Protein AF-A0A9D0ZS18-F1 (afdb_monomer_lite)

Foldseek 3Di:
DVVVVLVVVQVVCCVPPHDQWDCAQNDTAGADLFAFEWHDDDVQKIATAHAAYLAWEQALNAIWGFGMQDNQRKTKIWGLAFPAQAFQAQVLFLQNVPGPLVCCVFVPVLVPRPPVSNVQFDKDKWQQAAAELPQPPDFALVSRVVRSNVDIDIGRKFFAAPSSLLSNYRCCVQRGGNNSCLVPVVPGHYHVQVSCVVRVAQWAFGSHHHPVDRRKGAIHYNDSDRIDGSSDRRHTYIIMTIGDRQWHWDFRSHPVTRIYTDGDD

Organism: NCBI:txid2840752

InterPro domains:
  IPR046240 Domain of unknown function DUF6273 [PF19789] (87-220)

Radius of gyration: 18.01 Å; chains: 1; bounding box: 48×44×55 Å

Structure (mmCIF, N/CA/C/O backbone):
data_AF-A0A9D0ZS18-F1
#
_entry.id   AF-A0A9D0ZS18-F1
#
loop_
_atom_site.group_PDB
_atom_site.id
_atom_site.type_symbol
_atom_site.label_atom_id
_atom_site.label_alt_id
_atom_site.label_comp_id
_atom_site.label_asym_id
_atom_site.label_entity_id
_atom_site.label_seq_id
_atom_site.pdbx_PDB_ins_code
_atom_site.Cartn_x
_atom_site.Cartn_y
_atom_site.Cartn_z
_atom_site.occupancy
_atom_site.B_iso_or_equiv
_atom_site.auth_seq_id
_atom_site.auth_comp_id
_atom_site.auth_asym_id
_atom_site.auth_atom_i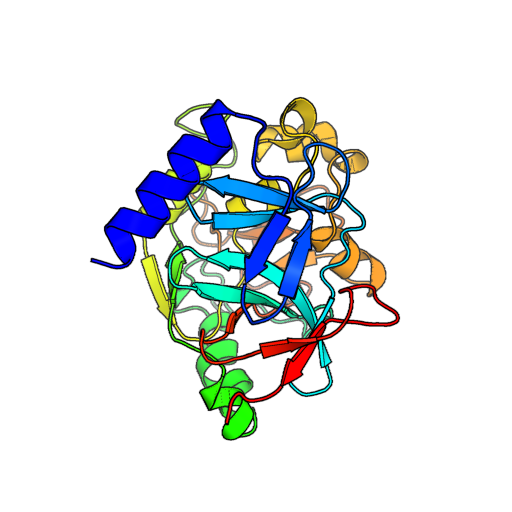d
_atom_site.pdbx_PDB_model_num
ATOM 1 N N . MET A 1 1 ? -3.819 26.282 19.438 1.00 46.94 1 MET A N 1
ATOM 2 C CA . MET A 1 1 ? -4.125 25.800 20.806 1.00 46.94 1 MET A CA 1
ATOM 3 C C . MET A 1 1 ? -4.430 24.298 20.821 1.00 46.94 1 MET A C 1
ATOM 5 O O . MET A 1 1 ? -3.840 23.610 21.633 1.00 46.94 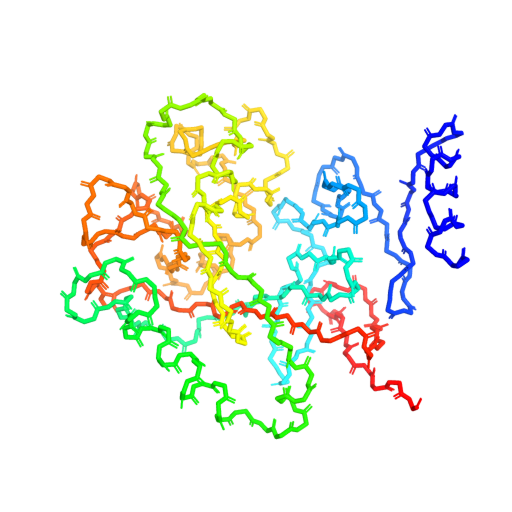1 MET A O 1
ATOM 9 N N . TYR A 1 2 ? -5.217 23.775 19.868 1.00 44.75 2 TYR A N 1
ATOM 10 C CA . TYR A 1 2 ? -5.577 22.345 19.745 1.00 44.75 2 TYR A CA 1
ATOM 11 C C . TYR A 1 2 ? -4.385 21.374 19.581 1.00 44.75 2 TYR A C 1
ATOM 13 O O . TYR A 1 2 ? -4.339 20.314 20.199 1.00 44.75 2 TYR A O 1
ATOM 21 N N . THR A 1 3 ? -3.378 21.757 18.789 1.00 43.34 3 THR A N 1
ATOM 22 C CA . THR A 1 3 ? -2.207 20.914 18.495 1.00 43.34 3 THR A CA 1
ATOM 23 C C . THR A 1 3 ? -1.353 20.653 19.738 1.00 43.34 3 THR A C 1
ATOM 25 O O . THR A 1 3 ? -0.940 19.525 19.978 1.00 43.34 3 THR A O 1
ATOM 28 N N . ILE A 1 4 ? -1.150 21.677 20.575 1.00 43.91 4 ILE A N 1
ATOM 29 C CA . ILE A 1 4 ? -0.352 21.584 21.809 1.00 43.91 4 ILE A CA 1
ATOM 30 C C . ILE A 1 4 ? -1.047 20.675 22.830 1.00 43.91 4 ILE A C 1
ATOM 32 O O . ILE A 1 4 ? -0.385 19.872 23.483 1.00 43.91 4 ILE A O 1
ATOM 36 N N . THR A 1 5 ? -2.379 20.733 22.917 1.00 49.09 5 THR A N 1
ATOM 37 C CA . THR A 1 5 ? -3.163 19.864 23.802 1.00 49.09 5 THR A CA 1
ATOM 38 C C . THR A 1 5 ? -3.051 18.392 23.387 1.00 49.09 5 THR A C 1
ATOM 40 O O . THR A 1 5 ? -2.795 17.558 24.247 1.00 49.09 5 THR A O 1
ATOM 43 N N . LYS A 1 6 ? -3.118 18.068 22.081 1.00 51.91 6 LYS A N 1
ATOM 44 C CA . LYS A 1 6 ? -2.970 16.686 21.562 1.00 51.91 6 LYS A CA 1
ATOM 45 C C . LYS A 1 6 ? -1.596 16.087 21.914 1.00 51.91 6 LYS A C 1
ATOM 47 O O . LYS A 1 6 ? -1.530 14.955 22.389 1.00 51.91 6 LYS A O 1
ATOM 52 N N . TYR A 1 7 ? -0.514 16.860 21.762 1.00 56.78 7 TYR A N 1
ATOM 53 C CA . TYR A 1 7 ? 0.842 16.428 22.141 1.00 56.78 7 TYR A CA 1
ATOM 54 C C . TYR A 1 7 ? 1.006 16.233 23.652 1.00 56.78 7 TYR A C 1
ATOM 56 O O . TYR A 1 7 ? 1.604 15.247 24.080 1.00 56.78 7 TYR A O 1
ATOM 64 N N . LEU A 1 8 ? 0.463 17.142 24.466 1.00 49.84 8 LEU A N 1
ATOM 65 C CA . LEU A 1 8 ? 0.584 17.066 25.921 1.00 49.84 8 LEU A CA 1
ATOM 66 C C . LEU A 1 8 ? -0.192 15.868 26.492 1.00 49.84 8 LEU A C 1
ATOM 68 O O . LEU A 1 8 ? 0.328 15.155 27.348 1.00 49.84 8 LEU A O 1
ATOM 72 N N . THR A 1 9 ? -1.393 15.592 25.973 1.00 54.25 9 THR A N 1
ATOM 73 C CA . THR A 1 9 ? -2.179 14.410 26.355 1.00 54.25 9 THR A CA 1
ATOM 74 C C . THR A 1 9 ? -1.456 13.118 25.971 1.00 54.25 9 THR A C 1
ATOM 76 O O . THR A 1 9 ? -1.334 12.238 26.816 1.00 54.25 9 THR A O 1
ATOM 79 N N . LEU A 1 10 ? -0.886 13.031 24.760 1.00 52.97 10 LEU A N 1
ATOM 80 C CA . LEU A 1 10 ? -0.137 11.854 24.296 1.00 52.97 10 LEU A CA 1
ATOM 81 C C . LEU A 1 10 ? 1.061 11.526 25.206 1.00 52.97 10 LEU A C 1
ATOM 83 O O . LEU A 1 10 ? 1.279 10.366 25.552 1.00 52.97 10 LEU A O 1
ATOM 87 N N . ILE A 1 11 ? 1.815 12.546 25.629 1.00 57.09 11 ILE A N 1
ATOM 88 C CA . ILE A 1 11 ? 2.981 12.385 26.513 1.00 57.09 11 ILE A CA 1
ATOM 89 C C . ILE A 1 11 ? 2.550 11.894 27.903 1.00 57.09 11 ILE A C 1
ATOM 91 O O . ILE A 1 11 ? 3.177 10.991 28.453 1.00 57.09 11 ILE A O 1
ATOM 95 N N . ILE A 1 12 ? 1.451 12.423 28.450 1.00 50.44 12 ILE A N 1
ATOM 96 C CA . ILE A 1 12 ? 0.926 12.015 29.762 1.00 50.44 12 ILE A CA 1
ATOM 97 C C . ILE A 1 12 ? 0.398 10.571 29.727 1.00 50.44 12 ILE A C 1
ATOM 99 O O . ILE A 1 12 ? 0.676 9.807 30.648 1.00 50.44 12 ILE A O 1
ATOM 103 N N . THR A 1 13 ? -0.287 10.145 28.659 1.00 52.03 13 THR A N 1
ATOM 104 C CA . THR A 1 13 ? -0.773 8.756 28.516 1.00 52.03 13 THR A CA 1
ATOM 105 C C . THR A 1 13 ? 0.372 7.747 28.359 1.00 52.03 13 THR A C 1
ATOM 107 O O . THR A 1 13 ? 0.279 6.612 28.833 1.00 52.03 13 THR A O 1
ATOM 110 N N . MET A 1 14 ? 1.491 8.147 27.743 1.00 52.75 14 MET A N 1
ATOM 111 C CA . MET A 1 14 ? 2.697 7.309 27.689 1.00 52.75 14 MET A CA 1
ATOM 112 C C . MET A 1 14 ? 3.379 7.149 29.056 1.00 52.75 14 MET A C 1
ATOM 114 O O . MET A 1 14 ? 4.018 6.124 29.285 1.00 52.75 14 MET A O 1
ATOM 118 N N . LEU A 1 15 ? 3.212 8.108 29.971 1.00 50.09 15 LEU A N 1
ATOM 119 C CA . LEU A 1 15 ? 3.811 8.086 31.311 1.00 50.09 15 LEU A CA 1
ATOM 120 C C . LEU A 1 15 ? 2.996 7.282 32.344 1.00 50.09 15 LEU A C 1
ATOM 122 O O . LEU A 1 15 ? 3.549 6.918 33.378 1.00 50.09 15 LEU A O 1
ATOM 126 N N . THR A 1 16 ? 1.715 6.981 32.086 1.00 47.69 16 THR A N 1
ATOM 127 C CA . THR A 1 16 ? 0.804 6.394 33.096 1.00 47.69 16 THR A CA 1
ATOM 128 C C . THR A 1 16 ? 0.237 5.008 32.770 1.00 47.69 16 THR A C 1
ATOM 130 O O . THR A 1 16 ? -0.392 4.405 33.636 1.00 47.69 16 THR A O 1
ATOM 133 N N . GLY A 1 17 ? 0.462 4.453 31.573 1.00 53.91 17 GLY A N 1
ATOM 134 C CA . GLY A 1 17 ? -0.089 3.131 31.220 1.00 53.91 17 GLY A CA 1
ATOM 135 C C . GLY A 1 17 ? -0.034 2.728 29.744 1.00 53.91 17 GLY A C 1
ATOM 136 O O . GLY A 1 17 ? -0.334 1.581 29.416 1.00 53.91 17 GLY A O 1
ATOM 137 N N . GLY A 1 18 ? 0.412 3.618 28.852 1.00 63.88 18 GLY A N 1
ATOM 138 C CA . GLY A 1 18 ? 0.471 3.380 27.409 1.00 63.88 18 GLY A CA 1
ATOM 139 C C . GLY A 1 18 ? -0.900 3.523 26.741 1.00 63.88 18 GLY A C 1
ATOM 140 O O . GLY A 1 18 ? -1.920 3.151 27.310 1.00 63.88 18 GLY A O 1
ATOM 141 N N . LEU A 1 19 ? -0.934 4.065 25.519 1.00 71.81 19 LEU A N 1
ATOM 142 C CA . LEU A 1 19 ? -2.177 4.132 24.747 1.00 71.81 19 LEU A CA 1
ATOM 143 C C . LEU A 1 19 ? -2.684 2.718 24.436 1.00 71.81 19 LEU A C 1
ATOM 145 O O . LEU A 1 19 ? -1.954 1.906 23.867 1.00 71.81 19 LEU A O 1
ATOM 149 N N . THR A 1 20 ? -3.935 2.447 24.799 1.00 86.50 20 THR A N 1
ATOM 150 C CA . THR A 1 20 ? -4.632 1.177 24.539 1.00 86.50 20 THR A CA 1
ATOM 151 C C . THR A 1 20 ? -5.520 1.237 23.300 1.00 86.50 20 THR A C 1
ATOM 153 O O . THR A 1 20 ? -5.861 0.197 22.746 1.00 86.50 20 THR A O 1
ATOM 156 N N . SER A 1 21 ? -5.885 2.437 22.853 1.00 92.38 21 SER A N 1
ATOM 157 C CA . SER A 1 21 ? -6.724 2.689 21.684 1.00 92.38 21 SER A CA 1
ATOM 158 C C . SER A 1 21 ? -6.438 4.074 21.094 1.00 92.38 21 SER A C 1
ATOM 160 O O . SER A 1 21 ? -5.788 4.917 21.724 1.00 92.38 21 SER A O 1
ATOM 162 N N . ILE A 1 22 ? -6.911 4.303 19.870 1.00 94.06 22 ILE A N 1
ATOM 163 C CA . ILE A 1 22 ? -7.032 5.631 19.260 1.00 94.06 22 ILE A CA 1
ATOM 164 C C . ILE A 1 22 ? -8.493 5.969 19.021 1.00 94.06 22 ILE A C 1
ATOM 166 O O . ILE A 1 22 ? -9.274 5.084 18.695 1.00 94.06 22 ILE A O 1
ATOM 170 N N . ASN A 1 23 ? -8.825 7.257 19.094 1.00 92.75 23 ASN A N 1
ATOM 171 C CA . ASN A 1 23 ? -10.081 7.786 18.577 1.00 92.75 23 ASN A CA 1
ATOM 172 C C . ASN A 1 23 ? -9.798 8.491 17.249 1.00 92.75 23 ASN A C 1
ATOM 174 O O . ASN A 1 23 ? -9.084 9.494 17.225 1.00 92.75 23 ASN A O 1
ATOM 178 N N . THR A 1 24 ? -10.310 7.952 16.148 1.00 92.69 24 THR A N 1
ATOM 179 C CA . THR A 1 24 ? -10.080 8.478 14.798 1.00 92.69 24 THR A CA 1
ATOM 180 C C . THR A 1 24 ? -11.308 8.245 13.929 1.00 92.69 24 THR A C 1
ATOM 182 O O . THR A 1 24 ? -11.908 7.177 13.990 1.00 92.69 24 THR A O 1
ATOM 185 N N . HIS A 1 25 ? -11.713 9.247 13.143 1.00 94.19 25 HIS A N 1
ATOM 186 C CA . HIS A 1 25 ? -12.841 9.140 12.204 1.00 94.19 25 HIS A CA 1
ATOM 187 C C . HIS A 1 25 ? -14.130 8.567 12.831 1.00 94.19 25 HIS A C 1
ATOM 189 O O . HIS A 1 25 ? -14.832 7.772 12.213 1.00 94.19 25 HIS A O 1
ATOM 195 N N . GLY A 1 26 ? -14.426 8.936 14.083 1.00 91.69 26 GLY A N 1
ATOM 196 C CA . GLY A 1 26 ? -15.606 8.459 14.814 1.00 91.69 26 GLY A CA 1
ATOM 197 C C . GLY A 1 26 ? -15.510 7.036 15.381 1.00 91.69 26 GLY A C 1
ATOM 198 O O . GLY A 1 26 ? -16.495 6.555 15.934 1.00 91.69 26 GLY A O 1
ATOM 199 N N . LEU A 1 27 ? -14.348 6.380 15.291 1.00 92.38 27 LEU A N 1
ATOM 200 C CA . LEU A 1 27 ? -14.101 5.052 15.855 1.00 92.38 27 LEU A CA 1
ATOM 201 C C . LEU A 1 27 ? -13.064 5.072 16.968 1.00 92.38 27 LEU A C 1
ATOM 203 O O . LEU A 1 27 ? -12.033 5.738 16.862 1.00 92.38 27 LEU A O 1
ATOM 207 N N . GLU A 1 28 ? -13.304 4.237 17.977 1.00 95.12 28 GLU A N 1
ATOM 208 C CA . GLU A 1 28 ? -12.276 3.794 18.908 1.00 95.12 28 GLU A CA 1
ATOM 209 C C . GLU A 1 28 ? -11.652 2.486 18.395 1.00 95.12 28 GLU A C 1
ATOM 211 O O . GLU A 1 28 ? -12.337 1.470 18.264 1.00 95.12 28 GLU A O 1
ATOM 216 N N . ILE A 1 29 ? -10.353 2.499 18.088 1.00 95.75 29 ILE A N 1
ATOM 217 C CA . ILE A 1 29 ? -9.630 1.338 17.547 1.00 95.75 29 ILE A CA 1
ATOM 218 C C . ILE A 1 29 ? -8.532 0.915 18.531 1.00 95.75 29 ILE A C 1
ATOM 220 O O . ILE A 1 29 ? -7.663 1.736 18.839 1.00 95.75 29 ILE A O 1
ATOM 224 N N . PRO A 1 30 ? -8.516 -0.344 19.012 1.00 95.50 30 PRO A N 1
ATOM 225 C CA . PRO A 1 30 ? -7.478 -0.832 19.915 1.00 95.50 30 PRO A CA 1
ATOM 226 C C . PRO A 1 30 ? -6.080 -0.806 19.289 1.00 95.50 30 PRO A C 1
ATOM 228 O O . PRO A 1 30 ? -5.889 -1.209 18.141 1.00 95.50 30 PRO A O 1
ATOM 231 N N . ILE A 1 31 ? -5.089 -0.405 20.083 1.00 95.19 31 ILE A N 1
ATOM 232 C CA . ILE A 1 31 ? -3.667 -0.524 19.756 1.00 95.19 31 ILE A CA 1
ATOM 233 C C . ILE A 1 31 ? -3.136 -1.796 20.410 1.00 95.19 31 ILE A C 1
ATOM 235 O O . ILE A 1 31 ? -3.320 -2.024 21.607 1.00 95.19 31 ILE A O 1
ATOM 239 N N . VAL A 1 32 ? -2.425 -2.611 19.639 1.00 93.62 32 VAL A N 1
ATOM 240 C CA . VAL A 1 32 ? -1.780 -3.832 20.128 1.00 93.62 32 VAL A CA 1
ATOM 241 C C . VAL A 1 32 ? -0.264 -3.649 20.230 1.00 93.62 32 VAL A C 1
ATOM 243 O O . VAL A 1 32 ? 0.325 -2.755 19.625 1.00 93.62 32 VAL A O 1
ATOM 246 N N . LYS A 1 33 ? 0.382 -4.509 21.024 1.00 90.50 33 LYS A N 1
ATOM 247 C CA . LYS A 1 33 ? 1.852 -4.565 21.173 1.00 90.50 33 LYS A CA 1
ATOM 248 C C . LYS A 1 33 ? 2.459 -5.871 20.648 1.00 90.50 33 LYS A C 1
ATOM 250 O O . LYS A 1 33 ? 3.678 -6.001 20.605 1.00 90.50 33 LYS A O 1
ATOM 255 N N . GLN A 1 34 ? 1.611 -6.831 20.288 1.00 89.56 34 GLN A N 1
ATOM 256 C CA . GLN A 1 34 ? 1.975 -8.149 19.776 1.00 89.56 34 GLN A CA 1
ATOM 257 C C . GLN A 1 34 ? 0.850 -8.689 18.884 1.00 89.56 34 GLN A C 1
ATOM 259 O O . GLN A 1 34 ? -0.309 -8.308 19.065 1.00 89.56 34 GLN A O 1
ATOM 264 N N . ASN A 1 35 ? 1.187 -9.613 17.981 1.00 91.88 35 ASN A N 1
ATOM 265 C CA . ASN A 1 35 ? 0.285 -10.219 16.992 1.00 91.88 35 ASN A CA 1
ATOM 266 C C . ASN A 1 35 ? -0.262 -9.218 15.956 1.00 91.88 35 ASN A C 1
ATOM 268 O O . ASN A 1 35 ? 0.200 -8.086 15.833 1.00 91.88 35 ASN A O 1
ATOM 272 N N . SER A 1 36 ? -1.254 -9.647 15.177 1.00 96.25 36 SER A N 1
ATOM 273 C CA . SER A 1 36 ? -1.876 -8.801 14.162 1.00 96.25 36 SER A CA 1
ATOM 274 C C . SER A 1 36 ? -2.772 -7.723 14.776 1.00 96.25 36 SER A C 1
ATOM 276 O O . SER A 1 36 ? -3.553 -8.008 15.681 1.00 96.25 36 SER A O 1
ATOM 278 N N . GLY A 1 37 ? -2.701 -6.499 14.258 1.00 97.56 37 GLY A N 1
ATOM 279 C CA . GLY A 1 37 ? -3.528 -5.384 14.725 1.00 97.56 37 GLY A CA 1
ATOM 280 C C . GLY A 1 37 ? -2.934 -4.022 14.383 1.00 97.56 37 GLY A C 1
ATOM 281 O O . GLY A 1 37 ? -2.046 -3.927 13.537 1.00 97.56 37 GLY A O 1
ATOM 282 N N . LEU A 1 38 ? -3.448 -2.971 15.020 1.00 97.94 38 LEU A N 1
ATOM 283 C CA . LEU A 1 38 ? -2.984 -1.599 14.833 1.00 97.94 38 LEU A CA 1
ATOM 284 C C . LEU A 1 38 ? -1.860 -1.265 15.823 1.00 97.94 38 LEU A C 1
ATOM 286 O O . LEU A 1 38 ? -1.985 -1.530 17.016 1.00 97.94 38 LEU A O 1
ATOM 290 N N . TYR A 1 39 ? -0.783 -0.653 15.338 1.00 96.19 39 TYR A N 1
ATOM 291 C CA . TYR A 1 39 ? 0.380 -0.265 16.137 1.00 96.19 39 TYR A CA 1
ATOM 292 C C . TYR A 1 39 ? 0.642 1.232 16.026 1.00 96.19 39 TYR A C 1
ATOM 294 O O . TYR A 1 39 ? 0.512 1.803 14.946 1.00 96.19 39 TYR A O 1
ATOM 302 N N . LEU A 1 40 ? 1.104 1.851 17.114 1.00 95.12 40 LEU A N 1
ATOM 303 C CA . LEU A 1 40 ? 1.774 3.150 17.039 1.00 95.12 40 LEU A CA 1
ATOM 304 C C . LEU A 1 40 ? 3.137 2.961 16.348 1.00 95.12 40 LEU A C 1
ATOM 306 O O . LEU A 1 40 ? 3.959 2.175 16.819 1.00 95.12 40 LEU A O 1
ATOM 310 N N . SER A 1 41 ? 3.356 3.654 15.231 1.00 92.31 41 SER A N 1
ATOM 311 C CA . SER A 1 41 ? 4.574 3.564 14.411 1.00 92.31 41 SER A CA 1
ATOM 312 C C . SER A 1 41 ? 5.543 4.708 14.729 1.00 92.31 41 SER A C 1
ATOM 314 O O . SER A 1 41 ? 6.650 4.488 15.219 1.00 92.31 41 SER A O 1
ATOM 316 N N . THR A 1 42 ? 5.093 5.940 14.513 1.00 88.94 42 THR A N 1
ATOM 317 C CA . THR A 1 42 ? 5.788 7.185 14.856 1.00 88.94 42 THR A CA 1
ATOM 318 C C . THR A 1 42 ? 4.798 8.101 15.580 1.00 88.94 42 THR A C 1
ATOM 320 O O . THR A 1 42 ? 3.611 7.766 15.659 1.00 88.94 42 THR A O 1
ATOM 323 N N . PRO A 1 43 ? 5.227 9.234 16.169 1.00 91.06 43 PRO A N 1
ATOM 324 C CA . PRO A 1 43 ? 4.298 10.130 16.850 1.00 91.06 43 PRO A CA 1
ATOM 325 C C . PRO A 1 43 ? 3.102 10.491 15.958 1.00 91.06 43 PRO A C 1
ATOM 327 O O . PRO A 1 43 ? 3.271 11.076 14.893 1.00 91.06 43 PRO A O 1
ATOM 330 N N . ASN A 1 44 ? 1.898 10.142 16.421 1.00 89.50 44 ASN A N 1
ATOM 331 C CA . ASN A 1 44 ? 0.619 10.343 15.728 1.00 89.50 44 ASN A CA 1
ATOM 332 C C . ASN A 1 44 ? 0.429 9.575 14.405 1.00 89.50 44 ASN A C 1
ATOM 334 O O . ASN A 1 44 ? -0.511 9.888 13.680 1.00 89.50 44 ASN A O 1
ATOM 338 N N . ARG A 1 45 ? 1.255 8.568 14.096 1.00 96.12 45 ARG A N 1
ATOM 339 C CA . ARG A 1 45 ? 1.052 7.672 12.948 1.00 96.12 45 ARG A CA 1
ATOM 340 C C . ARG A 1 45 ? 0.811 6.246 13.414 1.00 96.12 45 ARG A C 1
ATOM 342 O O . ARG A 1 45 ? 1.606 5.693 14.180 1.00 96.12 45 ARG A O 1
ATOM 349 N N . TYR A 1 46 ? -0.248 5.631 12.906 1.00 97.81 46 TYR A N 1
ATOM 350 C CA . TYR A 1 46 ? -0.650 4.279 13.282 1.00 97.81 46 TYR A CA 1
ATOM 351 C C . TYR A 1 46 ? -0.696 3.382 12.054 1.00 97.81 46 TYR A C 1
ATOM 353 O O . TYR A 1 46 ? -1.247 3.779 11.035 1.00 97.81 46 TYR A O 1
ATOM 361 N N . VAL A 1 47 ? -0.123 2.184 12.144 1.00 98.25 47 VAL A N 1
ATOM 362 C CA . VAL A 1 47 ? 0.040 1.257 11.012 1.00 98.25 47 VAL A CA 1
ATOM 363 C C . VAL A 1 47 ? -0.495 -0.112 11.395 1.00 98.25 47 VAL A C 1
ATOM 365 O O . VAL A 1 47 ? -0.202 -0.614 12.485 1.00 98.25 47 VAL A O 1
ATOM 368 N N . TYR A 1 48 ? -1.276 -0.729 10.512 1.00 98.44 48 TYR A N 1
ATOM 369 C CA . TYR A 1 48 ? -1.691 -2.116 10.696 1.00 98.44 48 TYR A CA 1
ATOM 370 C C . TYR A 1 48 ? -0.537 -3.069 10.396 1.00 98.44 48 TYR A C 1
ATOM 372 O O . TYR A 1 48 ? 0.171 -2.902 9.403 1.00 98.44 48 TYR A O 1
ATOM 380 N N . LYS A 1 49 ? -0.370 -4.090 11.241 1.00 97.56 49 LYS A N 1
ATOM 381 C CA . LYS A 1 49 ? 0.688 -5.100 11.125 1.00 97.56 49 LYS A CA 1
ATOM 382 C C . LYS A 1 49 ? 0.163 -6.523 11.296 1.00 97.56 49 LYS A C 1
ATOM 384 O O . LYS A 1 49 ? -0.917 -6.737 11.855 1.00 97.56 49 LYS A O 1
ATOM 389 N N . GLY A 1 50 ? 0.967 -7.487 10.857 1.00 96.00 50 GLY A N 1
ATOM 390 C CA . GLY A 1 50 ? 0.743 -8.924 11.003 1.00 96.00 50 GLY A CA 1
ATOM 391 C C . GLY A 1 50 ? -0.107 -9.540 9.890 1.00 96.00 50 GLY A C 1
ATOM 392 O O . GLY A 1 50 ? -0.526 -8.872 8.946 1.00 96.00 50 GLY A O 1
ATOM 393 N N . ILE A 1 51 ? -0.352 -10.845 9.987 1.00 93.12 51 ILE A N 1
ATOM 394 C CA . ILE A 1 51 ? -0.991 -11.649 8.930 1.00 93.12 51 ILE A CA 1
ATOM 395 C C . ILE A 1 51 ? -2.503 -11.398 8.828 1.00 93.12 51 ILE A C 1
ATOM 397 O O . ILE A 1 51 ? -3.053 -11.365 7.726 1.00 93.12 51 ILE A O 1
ATOM 401 N N . ASN A 1 52 ? -3.195 -11.238 9.961 1.00 94.81 52 ASN A N 1
ATOM 402 C CA . ASN A 1 52 ? -4.661 -11.148 10.010 1.00 94.81 52 ASN A CA 1
ATOM 403 C C . ASN A 1 52 ? -5.192 -9.950 10.826 1.00 94.81 52 ASN A C 1
ATOM 405 O O . ASN A 1 52 ? -5.996 -10.155 11.734 1.00 94.81 52 ASN A O 1
ATOM 409 N N . PRO A 1 53 ? -4.773 -8.699 10.553 1.00 97.56 53 PRO A N 1
ATOM 410 C CA . PRO A 1 53 ? -5.417 -7.543 11.156 1.00 97.56 53 PRO A CA 1
ATOM 411 C C . PRO A 1 53 ? -6.845 -7.354 10.618 1.00 97.56 53 PRO A C 1
ATOM 413 O O . PRO A 1 53 ? -7.135 -7.627 9.442 1.00 97.56 53 PRO A O 1
ATOM 416 N N . ASN A 1 54 ? -7.717 -6.841 11.489 1.00 97.81 54 ASN A N 1
ATOM 417 C CA . ASN A 1 54 ? -9.063 -6.368 11.159 1.00 97.81 54 ASN A CA 1
ATOM 418 C C . ASN A 1 54 ? -8.982 -4.942 10.594 1.00 97.81 54 ASN A C 1
ATOM 420 O O . ASN A 1 54 ? -9.231 -3.962 11.287 1.00 97.81 54 ASN A O 1
ATOM 424 N N . ASN A 1 55 ? -8.546 -4.830 9.342 1.00 98.38 55 ASN A N 1
ATOM 425 C CA . ASN A 1 55 ? -8.348 -3.564 8.630 1.00 98.38 55 ASN A CA 1
ATOM 426 C C . ASN A 1 55 ? -8.981 -3.565 7.236 1.00 98.38 55 ASN A C 1
ATOM 428 O O . ASN A 1 55 ? -8.473 -2.910 6.330 1.00 98.38 55 ASN A O 1
ATOM 432 N N . TYR A 1 56 ? -10.056 -4.324 7.027 1.00 98.25 56 TYR A N 1
ATOM 433 C CA . TYR A 1 56 ? -10.840 -4.217 5.800 1.00 98.25 56 TYR A CA 1
ATOM 434 C C . TYR A 1 56 ? -11.704 -2.954 5.814 1.00 98.25 56 TYR A C 1
ATOM 436 O O . TYR A 1 56 ? -12.279 -2.597 6.838 1.00 98.25 56 TYR A O 1
ATOM 444 N N . LEU A 1 57 ? -11.823 -2.313 4.656 1.00 98.25 57 LEU A N 1
ATOM 445 C CA . LEU A 1 57 ? -12.640 -1.129 4.403 1.00 98.25 57 LEU A CA 1
ATOM 446 C C . LEU A 1 57 ? -13.400 -1.332 3.090 1.00 98.25 57 LEU A C 1
ATOM 448 O O . LEU A 1 57 ? -12.833 -1.849 2.127 1.00 98.25 57 LEU A O 1
ATOM 452 N N . LYS A 1 58 ? -14.661 -0.912 3.022 1.00 97.94 58 LYS A N 1
ATOM 453 C CA . LYS A 1 58 ? -15.419 -0.841 1.771 1.00 97.94 58 LYS A CA 1
ATOM 454 C C . LYS A 1 58 ? -15.321 0.567 1.188 1.00 97.94 58 LYS A C 1
ATOM 456 O O . LYS A 1 58 ? -15.764 1.528 1.814 1.00 97.94 58 LYS A O 1
ATOM 461 N N . PHE A 1 59 ? -14.771 0.680 -0.017 1.00 97.38 59 PHE A N 1
ATOM 462 C CA . PHE A 1 59 ? -14.608 1.943 -0.740 1.00 97.38 59 PHE A CA 1
ATOM 463 C C . PHE A 1 59 ? -14.947 1.739 -2.219 1.00 97.38 59 PHE A C 1
ATOM 465 O O . PHE A 1 59 ? -14.481 0.782 -2.833 1.00 97.38 59 PHE A O 1
ATOM 472 N N . ASN A 1 60 ? -15.802 2.607 -2.775 1.00 96.06 60 ASN A N 1
ATOM 473 C CA . ASN A 1 60 ? -16.353 2.464 -4.131 1.00 96.06 60 ASN A CA 1
ATOM 474 C C . ASN A 1 60 ? -16.964 1.069 -4.400 1.00 96.06 60 ASN A C 1
ATOM 476 O O . ASN A 1 60 ? -16.719 0.455 -5.429 1.00 96.06 60 ASN A O 1
ATOM 480 N N . ASN A 1 61 ? -17.726 0.534 -3.439 1.00 94.19 61 ASN A N 1
ATOM 481 C CA . ASN A 1 61 ? -18.293 -0.824 -3.463 1.00 94.19 61 ASN A CA 1
ATOM 482 C C . ASN A 1 61 ? -17.288 -1.987 -3.514 1.00 94.19 61 ASN A C 1
ATOM 484 O O . ASN A 1 61 ? -17.711 -3.141 -3.519 1.00 94.19 61 ASN A O 1
ATOM 488 N N . GLU A 1 62 ? -15.993 -1.705 -3.455 1.00 96.00 62 GLU A N 1
ATOM 489 C CA . GLU A 1 62 ? -14.926 -2.696 -3.488 1.00 96.00 62 GLU A CA 1
ATOM 490 C C . GLU A 1 62 ? -14.272 -2.841 -2.114 1.00 96.00 62 GLU A C 1
ATOM 492 O O . GLU A 1 62 ? -14.410 -1.979 -1.238 1.00 96.00 62 GLU A O 1
ATOM 497 N N . LEU A 1 63 ? -13.556 -3.947 -1.918 1.00 96.38 63 LEU A N 1
ATOM 498 C CA . LEU A 1 63 ? -12.829 -4.210 -0.685 1.00 96.38 63 LEU A CA 1
ATOM 499 C C . LEU A 1 63 ? -11.412 -3.624 -0.759 1.00 96.38 63 LEU A C 1
ATOM 501 O O . LEU A 1 63 ? -10.681 -3.807 -1.733 1.00 96.38 63 LEU A O 1
ATOM 505 N N . TRP A 1 64 ? -11.026 -2.934 0.305 1.00 98.06 64 TRP A N 1
ATOM 506 C CA . TRP A 1 64 ? -9.727 -2.300 0.499 1.00 98.06 64 TRP A CA 1
ATOM 507 C C . TRP A 1 64 ? -9.162 -2.694 1.864 1.00 98.06 64 TRP A C 1
ATOM 509 O O . TRP A 1 64 ? -9.878 -3.204 2.733 1.00 98.06 64 TRP A O 1
ATOM 519 N N . ARG A 1 65 ? -7.864 -2.471 2.059 1.00 98.12 65 ARG A N 1
ATOM 520 C CA . ARG A 1 65 ? -7.175 -2.622 3.344 1.00 98.12 65 ARG A CA 1
ATOM 521 C C . ARG A 1 65 ? -6.662 -1.261 3.792 1.00 98.12 65 ARG A C 1
ATOM 523 O O . ARG A 1 65 ? -6.013 -0.578 3.006 1.00 98.12 65 ARG A O 1
ATOM 530 N N . ILE A 1 66 ? -6.913 -0.885 5.042 1.00 98.69 66 ILE A N 1
ATOM 531 C CA . ILE A 1 66 ? -6.264 0.277 5.662 1.00 98.69 66 ILE A CA 1
ATOM 532 C C . ILE A 1 66 ? -4.817 -0.094 5.969 1.00 98.69 66 ILE A C 1
ATOM 534 O O . ILE A 1 66 ? -4.566 -1.084 6.656 1.00 98.69 66 ILE A O 1
ATOM 538 N N . ILE A 1 67 ? -3.875 0.698 5.470 1.00 98.69 67 ILE A N 1
ATOM 539 C CA . ILE A 1 67 ? -2.451 0.563 5.785 1.00 98.69 67 ILE A CA 1
ATOM 540 C C . ILE A 1 67 ? -2.147 1.360 7.045 1.00 98.69 67 ILE A C 1
ATOM 542 O O . ILE A 1 67 ? -1.604 0.815 8.010 1.00 98.69 67 ILE A O 1
ATOM 546 N N . SER A 1 68 ? -2.541 2.633 7.047 1.00 98.62 68 SER A N 1
ATOM 547 C CA . SER A 1 68 ? -2.184 3.571 8.100 1.00 98.62 68 SER A CA 1
ATOM 548 C C . SER A 1 68 ? -3.211 4.679 8.305 1.00 98.62 68 SER A C 1
ATOM 550 O O . SER A 1 68 ? -3.928 5.081 7.388 1.00 98.62 68 SER A O 1
ATOM 552 N N . PHE A 1 69 ? -3.231 5.184 9.536 1.00 98.31 69 PHE A N 1
ATOM 553 C CA . PHE A 1 69 ? -3.791 6.481 9.895 1.00 98.31 69 PHE A CA 1
ATOM 554 C C . PHE A 1 69 ? -2.626 7.458 10.050 1.00 98.31 69 PHE A C 1
ATOM 556 O O . PHE A 1 69 ? -1.718 7.216 10.856 1.00 98.31 69 PHE A O 1
ATOM 563 N N . GLU A 1 70 ? -2.635 8.523 9.258 1.00 98.00 70 GLU A N 1
ATOM 564 C CA . GLU A 1 70 ? -1.527 9.468 9.154 1.00 98.00 70 GLU A CA 1
ATOM 565 C C . GLU A 1 70 ? -1.662 10.650 10.133 1.00 98.00 70 GLU A C 1
ATOM 567 O O . GLU A 1 70 ? -2.764 10.957 10.598 1.00 98.00 70 GLU A O 1
ATOM 572 N N . PRO A 1 71 ? -0.556 11.355 10.452 1.00 96.12 71 PRO A N 1
ATOM 573 C CA . PRO A 1 71 ? -0.577 12.489 11.380 1.00 96.12 71 PRO A CA 1
ATOM 574 C C . PRO A 1 71 ? -1.457 13.674 10.957 1.00 96.12 71 PRO A C 1
ATOM 576 O O . PRO A 1 71 ? -1.827 14.483 11.810 1.00 96.12 71 PRO A O 1
ATOM 579 N N . ASP A 1 72 ? -1.761 13.802 9.664 1.00 95.94 72 ASP A N 1
ATOM 580 C CA . ASP A 1 72 ? -2.639 14.832 9.094 1.00 95.94 72 ASP A CA 1
ATOM 581 C C . ASP A 1 72 ? -4.124 14.417 9.059 1.00 95.94 72 ASP A C 1
ATOM 583 O O . ASP A 1 72 ? -4.953 15.085 8.434 1.00 95.94 72 ASP A O 1
ATOM 587 N N . ASP A 1 73 ? -4.446 13.331 9.767 1.00 96.00 73 ASP A N 1
ATOM 588 C CA . ASP A 1 73 ? -5.749 12.680 9.846 1.00 96.00 73 ASP A CA 1
ATOM 589 C C . ASP A 1 73 ? -6.232 12.097 8.497 1.00 96.00 73 ASP A C 1
ATOM 591 O O . ASP A 1 73 ? -7.410 11.785 8.361 1.00 96.00 73 ASP A O 1
ATOM 595 N N . THR A 1 74 ? -5.361 11.904 7.496 1.00 98.25 74 THR A N 1
ATOM 596 C CA . THR A 1 74 ? -5.697 11.099 6.305 1.00 98.25 74 THR A CA 1
ATOM 597 C C . THR A 1 74 ? -5.563 9.598 6.582 1.00 98.25 74 THR A C 1
ATOM 599 O O . THR A 1 74 ? -4.892 9.165 7.525 1.00 98.25 74 THR A O 1
ATOM 602 N N . ILE A 1 75 ? -6.217 8.772 5.758 1.00 98.50 75 ILE A N 1
ATOM 603 C CA . ILE A 1 75 ? -6.131 7.306 5.852 1.00 98.50 75 ILE A CA 1
ATOM 604 C C . ILE A 1 75 ? -5.522 6.756 4.570 1.00 98.50 75 ILE A C 1
ATOM 606 O O . ILE A 1 75 ? -6.123 6.896 3.502 1.00 98.50 75 ILE A O 1
ATOM 610 N N . LYS A 1 76 ? -4.376 6.075 4.663 1.00 98.81 76 LYS A N 1
ATOM 611 C CA . LYS A 1 76 ? -3.814 5.347 3.522 1.00 98.81 76 LYS A CA 1
ATOM 612 C C . LYS A 1 76 ? -4.489 3.990 3.389 1.00 98.81 76 LYS A C 1
ATOM 614 O O . LYS A 1 76 ? -4.504 3.201 4.338 1.00 98.81 76 LYS A O 1
ATOM 619 N N . ILE A 1 77 ? -5.003 3.688 2.204 1.00 98.81 77 ILE A N 1
ATOM 620 C CA . ILE A 1 77 ? -5.620 2.399 1.877 1.00 98.81 77 ILE A CA 1
ATOM 621 C C . ILE A 1 77 ? -5.001 1.802 0.614 1.00 98.81 77 ILE A C 1
ATOM 623 O O . ILE A 1 77 ? -4.505 2.529 -0.244 1.00 98.81 77 ILE A O 1
ATOM 627 N N . ILE A 1 78 ? -5.064 0.479 0.487 1.00 98.19 78 ILE A N 1
ATOM 628 C CA . ILE A 1 78 ? -4.675 -0.283 -0.708 1.00 98.19 78 ILE A CA 1
ATOM 629 C C . ILE A 1 78 ? -5.820 -1.187 -1.149 1.00 98.19 78 ILE A C 1
ATOM 631 O O . ILE A 1 78 ? -6.532 -1.759 -0.315 1.00 98.19 78 ILE A O 1
ATOM 635 N N . LYS A 1 79 ? -6.017 -1.308 -2.461 1.00 96.12 79 LYS A N 1
ATOM 636 C CA . LYS A 1 79 ? -7.043 -2.183 -3.034 1.00 96.12 79 LYS A CA 1
ATOM 637 C C . LYS A 1 79 ? -6.775 -3.627 -2.603 1.00 96.12 79 LYS A C 1
ATOM 639 O O . LYS A 1 79 ? -5.639 -4.080 -2.671 1.00 96.12 79 LYS A O 1
ATOM 644 N N . ALA A 1 80 ? -7.793 -4.358 -2.142 1.00 93.75 80 ALA A N 1
ATOM 645 C CA . ALA A 1 80 ? -7.605 -5.729 -1.643 1.00 93.75 80 ALA A CA 1
ATOM 646 C C . ALA A 1 80 ? -7.506 -6.785 -2.762 1.00 93.75 80 ALA A C 1
ATOM 648 O O . ALA A 1 80 ? -7.243 -7.954 -2.487 1.00 93.75 80 ALA A O 1
ATOM 649 N N . GLU A 1 81 ? -7.730 -6.376 -4.010 1.00 89.12 81 GLU A N 1
ATOM 650 C CA . GLU A 1 81 ? -7.760 -7.230 -5.194 1.00 89.12 81 GLU A CA 1
ATOM 651 C C . GLU A 1 81 ? -6.946 -6.599 -6.326 1.00 89.12 81 GLU A C 1
ATOM 653 O O . GLU A 1 81 ? -6.752 -5.379 -6.361 1.00 89.12 81 GLU A O 1
ATOM 658 N N . ASN A 1 82 ? -6.486 -7.439 -7.257 1.00 89.94 82 ASN A N 1
ATOM 659 C CA . ASN A 1 82 ? -5.770 -6.987 -8.445 1.00 89.94 82 ASN A CA 1
ATOM 660 C C . ASN A 1 82 ? -6.631 -6.007 -9.242 1.00 89.94 82 ASN A C 1
ATOM 662 O O . ASN A 1 82 ? -7.771 -6.327 -9.581 1.00 89.94 82 ASN A O 1
ATOM 666 N N . LEU A 1 83 ? -6.080 -4.847 -9.595 1.00 92.69 83 LEU A N 1
ATOM 667 C CA . LEU A 1 83 ? -6.723 -3.997 -10.588 1.00 92.69 83 LEU A CA 1
ATOM 668 C C . LEU A 1 83 ? -6.543 -4.584 -11.994 1.00 92.69 83 LEU A C 1
ATOM 670 O O . LEU A 1 83 ? -7.499 -4.672 -12.762 1.00 92.69 83 LEU A O 1
ATOM 674 N N . LYS A 1 84 ? -5.303 -4.945 -12.334 1.00 92.50 84 LYS A N 1
ATOM 675 C CA . LYS A 1 84 ? -4.874 -5.510 -13.618 1.00 92.50 84 LYS A CA 1
ATOM 676 C C . LYS A 1 84 ? -3.378 -5.849 -13.544 1.00 92.50 84 LYS A C 1
ATOM 678 O O . LYS A 1 84 ? -2.625 -5.159 -12.861 1.00 92.50 84 LYS A O 1
ATOM 683 N N . ASN A 1 85 ? -2.938 -6.832 -14.329 1.00 93.25 85 ASN A N 1
ATOM 684 C CA . ASN A 1 85 ? -1.517 -7.008 -14.633 1.00 93.25 85 ASN A CA 1
ATOM 685 C C . ASN A 1 85 ? -1.089 -6.027 -15.728 1.00 93.25 85 ASN A C 1
ATOM 687 O O . ASN A 1 85 ? -1.667 -6.011 -16.819 1.00 93.25 85 ASN A O 1
ATOM 691 N N . ILE A 1 86 ? -0.114 -5.186 -15.414 1.00 95.06 86 ILE A N 1
ATOM 692 C CA . ILE A 1 86 ? 0.362 -4.106 -16.278 1.00 95.06 86 ILE A CA 1
ATOM 693 C C . ILE A 1 86 ? 1.844 -3.863 -15.960 1.00 95.06 86 ILE A C 1
ATOM 695 O O . ILE A 1 86 ? 2.226 -3.950 -14.786 1.00 95.06 86 ILE A O 1
ATOM 699 N N . PRO A 1 87 ? 2.685 -3.566 -16.965 1.00 97.50 87 PRO A N 1
ATOM 700 C CA . PRO A 1 87 ? 4.059 -3.161 -16.728 1.00 97.50 87 PRO A CA 1
ATOM 701 C C . PRO A 1 87 ? 4.126 -1.978 -15.782 1.00 97.50 87 PRO A C 1
ATOM 703 O O . PRO A 1 87 ? 3.270 -1.092 -15.829 1.00 97.50 87 PRO A O 1
ATOM 706 N N . PHE A 1 88 ? 5.174 -1.936 -14.965 1.00 98.31 88 PHE A N 1
ATOM 707 C CA . PHE A 1 88 ? 5.523 -0.700 -14.288 1.00 98.31 88 PHE A CA 1
ATOM 708 C C . PHE A 1 88 ? 5.769 0.385 -15.344 1.00 98.31 88 PHE A C 1
ATOM 710 O O . PHE A 1 88 ? 5.123 1.430 -15.324 1.00 98.31 88 PHE A O 1
ATOM 717 N N . ASP A 1 89 ? 6.610 0.080 -16.334 1.00 98.56 89 ASP A N 1
ATOM 718 C CA . ASP A 1 89 ? 6.876 0.938 -17.483 1.00 98.56 89 ASP A CA 1
ATOM 719 C C . ASP A 1 89 ? 7.157 0.119 -18.749 1.00 98.56 89 ASP A C 1
ATOM 721 O O . ASP A 1 89 ? 8.024 -0.755 -18.768 1.00 98.56 89 ASP A O 1
ATOM 725 N N . GLU A 1 90 ? 6.453 0.424 -19.838 1.00 98.06 90 GLU A N 1
ATOM 726 C CA . GLU A 1 90 ? 6.588 -0.299 -21.113 1.00 98.06 90 GLU A CA 1
ATOM 727 C C . GLU A 1 90 ? 7.958 -0.091 -21.777 1.00 98.06 90 GLU A C 1
ATOM 729 O O . GLU A 1 90 ? 8.424 -0.969 -22.505 1.00 98.06 90 GLU A O 1
ATOM 734 N N . ASN A 1 91 ? 8.642 1.022 -21.484 1.00 97.88 91 ASN A N 1
ATOM 735 C CA . ASN A 1 91 ? 9.996 1.306 -21.976 1.00 97.88 91 ASN A CA 1
ATOM 736 C C . ASN A 1 91 ? 11.087 0.715 -21.072 1.00 97.88 91 ASN A C 1
ATOM 738 O O . ASN A 1 91 ? 12.270 1.031 -21.230 1.00 97.88 91 ASN A O 1
ATOM 742 N N . ASN A 1 92 ? 10.695 -0.156 -20.137 1.00 97.69 92 ASN A N 1
ATOM 743 C CA . ASN A 1 92 ? 11.585 -0.843 -19.215 1.00 97.69 92 ASN A CA 1
ATOM 744 C C . ASN A 1 92 ? 12.405 0.122 -18.339 1.00 97.69 92 ASN A C 1
ATOM 746 O O . ASN A 1 92 ? 13.585 -0.124 -18.088 1.00 97.69 92 ASN A O 1
ATOM 750 N N . GLN A 1 93 ? 11.793 1.226 -17.900 1.00 97.94 93 GLN A N 1
ATOM 751 C CA . GLN A 1 93 ? 12.392 2.190 -16.976 1.00 97.94 93 GLN A CA 1
ATOM 752 C C . GLN A 1 93 ? 11.798 2.055 -15.569 1.00 97.94 93 GLN A C 1
ATOM 754 O O . GLN A 1 93 ? 10.594 1.889 -15.393 1.00 97.94 93 GLN A O 1
ATOM 759 N N . ASN A 1 94 ? 12.619 2.197 -14.537 1.00 96.81 94 ASN A N 1
ATOM 760 C CA . ASN A 1 94 ? 12.196 2.106 -13.137 1.00 96.81 94 ASN A CA 1
ATOM 761 C C .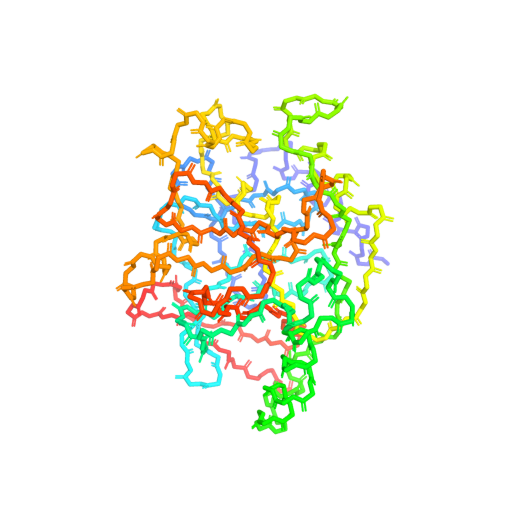 ASN A 1 94 ? 11.735 3.454 -12.536 1.00 96.81 94 ASN A C 1
ATOM 763 O O . ASN A 1 94 ? 11.546 3.574 -11.326 1.00 96.81 94 ASN A O 1
ATOM 767 N N . ASN A 1 95 ? 11.561 4.490 -13.362 1.00 96.94 95 ASN A N 1
ATOM 768 C CA . ASN A 1 95 ? 11.173 5.822 -12.906 1.00 96.94 95 ASN A CA 1
ATOM 769 C C . ASN A 1 95 ? 9.649 5.952 -12.768 1.00 96.94 95 ASN A C 1
ATOM 771 O O . ASN A 1 95 ? 8.941 6.077 -13.769 1.00 96.94 95 ASN A O 1
ATOM 775 N N . TRP A 1 96 ? 9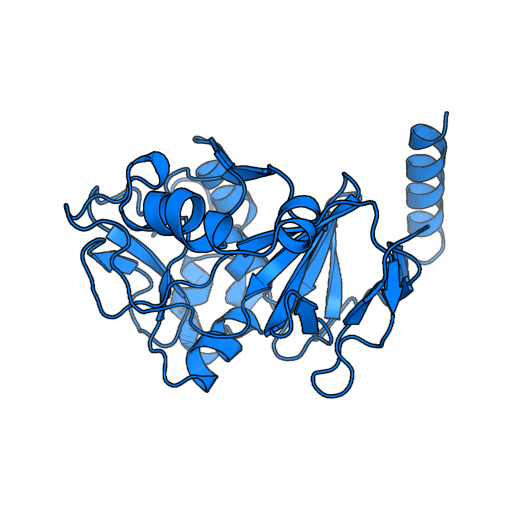.156 5.991 -11.525 1.00 98.12 96 TRP A N 1
ATOM 776 C CA . TRP A 1 96 ? 7.730 6.112 -11.213 1.00 98.12 96 TRP A CA 1
ATOM 777 C C . TRP A 1 96 ? 7.039 7.293 -11.908 1.00 98.12 96 TRP A C 1
ATOM 779 O O . TRP A 1 96 ? 5.960 7.109 -12.466 1.00 98.12 96 TRP A O 1
ATOM 789 N N . GLU A 1 97 ? 7.633 8.489 -11.917 1.00 97.25 97 GLU A N 1
ATOM 790 C CA . GLU A 1 97 ? 6.947 9.713 -12.373 1.00 97.25 97 GLU A CA 1
ATOM 791 C C . GLU A 1 97 ? 6.587 9.674 -13.860 1.00 97.25 97 GLU A C 1
ATOM 793 O O . GLU A 1 97 ? 5.560 10.204 -14.283 1.00 97.25 97 GLU A O 1
ATOM 798 N N . THR A 1 98 ? 7.426 9.022 -14.664 1.00 97.50 98 THR A N 1
ATOM 799 C CA . THR A 1 98 ? 7.233 8.898 -16.113 1.00 97.50 98 THR A CA 1
ATOM 800 C C . THR A 1 98 ? 6.598 7.575 -16.529 1.00 97.50 98 THR A C 1
ATOM 802 O O . THR A 1 98 ? 6.243 7.428 -17.705 1.00 97.50 98 THR A O 1
ATOM 805 N N . SER A 1 99 ? 6.454 6.646 -15.580 1.00 98.44 99 SER A N 1
ATOM 806 C CA . SER A 1 99 ? 6.064 5.258 -15.812 1.00 98.44 99 SER A CA 1
ATOM 807 C C . SER A 1 99 ? 4.682 5.116 -16.457 1.00 98.44 99 SER A C 1
ATOM 809 O O . SER A 1 99 ? 3.759 5.904 -16.199 1.00 98.44 99 SER A O 1
ATOM 811 N N . THR A 1 100 ? 4.514 4.079 -17.281 1.00 98.56 100 THR A N 1
ATOM 812 C CA . THR A 1 100 ? 3.201 3.678 -17.818 1.00 98.56 100 THR A CA 1
ATOM 813 C C . THR A 1 100 ? 2.172 3.486 -16.701 1.00 98.56 100 THR A C 1
ATOM 815 O O . THR A 1 100 ? 1.039 3.966 -16.815 1.00 98.56 100 THR A O 1
ATOM 818 N N . LEU A 1 101 ? 2.556 2.841 -15.596 1.00 98.56 101 LEU A N 1
ATOM 819 C CA . LEU A 1 101 ? 1.649 2.553 -14.490 1.00 98.56 101 LEU A CA 1
ATOM 820 C C . LEU A 1 101 ? 1.183 3.820 -13.762 1.00 98.56 101 LEU A C 1
ATOM 822 O O . LEU A 1 101 ? -0.016 3.964 -13.517 1.00 98.56 101 LEU A O 1
ATOM 826 N N . ASN A 1 102 ? 2.072 4.773 -13.465 1.00 98.62 102 ASN A N 1
ATOM 827 C CA . ASN A 1 102 ? 1.670 6.034 -12.833 1.00 98.62 102 ASN A CA 1
ATOM 828 C C . ASN A 1 102 ? 0.634 6.789 -13.676 1.00 98.62 102 ASN A C 1
ATOM 830 O O . ASN A 1 102 ? -0.391 7.234 -13.141 1.00 98.62 102 ASN A O 1
ATOM 834 N N . LYS A 1 103 ? 0.881 6.884 -14.991 1.00 98.56 103 LYS A N 1
ATOM 835 C CA . LYS A 1 103 ? -0.040 7.512 -15.946 1.00 98.56 103 LYS A CA 1
ATOM 836 C C . LYS A 1 103 ? -1.382 6.797 -15.943 1.00 98.56 103 LYS A C 1
ATOM 838 O O . LYS A 1 103 ? -2.403 7.451 -15.765 1.00 98.56 103 LYS A O 1
ATOM 843 N N . TYR A 1 104 ? -1.390 5.470 -16.044 1.00 98.69 104 TYR A N 1
ATOM 844 C CA . TYR A 1 104 ? -2.625 4.692 -15.996 1.00 98.69 104 TYR A CA 1
ATOM 845 C C . TYR A 1 104 ? -3.409 4.929 -14.695 1.00 98.69 104 TYR A C 1
ATOM 847 O O . TYR A 1 104 ? -4.610 5.209 -14.735 1.00 98.69 104 TYR A O 1
ATOM 855 N N . LEU A 1 105 ? -2.751 4.879 -13.532 1.00 98.75 105 LEU A N 1
ATOM 856 C CA . LEU A 1 105 ? -3.425 5.062 -12.245 1.00 98.75 105 LEU A CA 1
ATOM 857 C C . LEU A 1 105 ? -4.032 6.463 -12.090 1.00 98.75 105 LEU A C 1
ATOM 859 O O . LEU A 1 105 ? -5.172 6.590 -11.641 1.00 98.75 105 LEU A O 1
ATOM 863 N N . ASN A 1 106 ? -3.300 7.511 -12.473 1.00 98.62 106 ASN A N 1
ATOM 864 C CA . ASN A 1 106 ? -3.719 8.895 -12.233 1.00 98.62 106 ASN A CA 1
ATOM 865 C C . ASN A 1 106 ? -4.532 9.513 -13.387 1.00 98.62 106 ASN A C 1
ATOM 867 O O . ASN A 1 106 ? -5.330 10.414 -13.137 1.00 98.62 106 ASN A O 1
ATOM 871 N N . GLN A 1 107 ? -4.380 9.035 -14.626 1.00 98.25 107 GLN A N 1
ATOM 872 C CA . GLN A 1 107 ? -5.042 9.591 -15.819 1.00 98.25 107 GLN A CA 1
ATOM 873 C C . GLN A 1 107 ? -6.130 8.679 -16.400 1.00 98.25 107 GLN A C 1
ATOM 875 O O . GLN A 1 107 ? -6.945 9.145 -17.190 1.00 98.25 107 GLN A O 1
ATOM 880 N N . ASN A 1 108 ? -6.199 7.401 -16.011 1.00 98.19 108 ASN A N 1
ATOM 881 C CA . ASN A 1 108 ? -7.263 6.494 -16.452 1.00 98.19 108 ASN A CA 1
ATOM 882 C C . ASN A 1 108 ? -8.084 5.979 -15.270 1.00 98.19 108 ASN A C 1
ATOM 884 O O . ASN A 1 108 ? -9.278 6.260 -15.193 1.00 98.19 108 ASN A O 1
ATOM 888 N N . PHE A 1 109 ? -7.461 5.260 -14.333 1.00 98.31 109 PHE A N 1
ATOM 889 C CA . PHE A 1 109 ? -8.169 4.657 -13.202 1.00 98.31 109 PHE A CA 1
ATOM 890 C C . PHE A 1 109 ? -8.846 5.721 -12.328 1.00 98.31 109 PHE A C 1
ATOM 892 O O . PHE A 1 109 ? -10.063 5.676 -12.166 1.00 98.31 109 PHE A O 1
ATOM 899 N N . TYR A 1 110 ? -8.108 6.725 -11.841 1.00 98.50 110 TYR A N 1
ATOM 900 C CA . TYR A 1 110 ? -8.677 7.802 -11.021 1.00 98.50 110 TYR A CA 1
ATOM 901 C C . TYR A 1 110 ? -9.813 8.557 -11.726 1.00 98.50 110 TYR A C 1
ATOM 903 O O . TYR A 1 110 ? -10.874 8.755 -11.137 1.00 98.50 110 TYR A O 1
ATOM 911 N N . LEU A 1 111 ? -9.623 8.930 -12.998 1.00 98.06 111 LEU A N 1
ATOM 912 C CA . LEU A 1 111 ? -10.630 9.676 -13.765 1.00 98.06 111 LEU A CA 1
ATOM 913 C C . LEU A 1 111 ? -11.878 8.844 -14.093 1.00 98.06 111 LEU A C 1
ATOM 915 O O . LEU A 1 111 ? -12.933 9.420 -14.346 1.00 98.06 111 LEU A O 1
ATOM 919 N N . SER A 1 112 ? -11.782 7.511 -14.057 1.00 97.62 112 SER A N 1
ATOM 920 C CA . SER A 1 112 ? -12.931 6.615 -14.232 1.00 97.62 112 SER A CA 1
ATOM 921 C C . SER A 1 112 ? -13.821 6.495 -12.989 1.00 97.62 112 SER A C 1
ATOM 923 O O . SER A 1 112 ? -14.950 6.015 -13.093 1.00 97.62 112 SER A O 1
ATOM 925 N N . LEU A 1 113 ? -13.339 6.923 -11.815 1.00 97.81 113 LEU A N 1
ATOM 926 C CA . LEU A 1 113 ? -14.110 6.853 -10.574 1.00 97.81 113 LEU A CA 1
ATOM 927 C C . LEU A 1 113 ? -15.252 7.883 -10.581 1.00 97.81 113 LEU A C 1
ATOM 929 O O . LEU A 1 113 ? -15.067 8.990 -11.093 1.00 97.81 113 LEU A O 1
ATOM 933 N N . PRO A 1 114 ? -16.408 7.584 -9.959 1.00 97.38 114 PRO A N 1
ATOM 934 C CA . PRO A 1 114 ? -17.462 8.572 -9.745 1.00 97.38 114 PRO A CA 1
ATOM 935 C C . PRO A 1 114 ? -16.951 9.817 -9.009 1.00 97.38 114 PRO A C 1
ATOM 937 O O . PRO A 1 114 ? -16.044 9.738 -8.177 1.00 97.38 114 PRO A O 1
ATOM 940 N N . LYS A 1 115 ? -17.537 10.985 -9.293 1.00 96.19 115 LYS A N 1
ATOM 941 C CA . LYS A 1 115 ? -17.041 12.268 -8.770 1.00 96.19 115 LYS A CA 1
ATOM 942 C C . LYS A 1 115 ? -17.022 12.323 -7.238 1.00 96.19 115 LYS A C 1
ATOM 944 O O . LYS A 1 115 ? -16.053 12.789 -6.648 1.00 96.19 115 LYS A O 1
ATOM 949 N N . ASP A 1 116 ? -18.043 11.776 -6.593 1.00 93.81 116 ASP A N 1
ATOM 950 C CA . ASP A 1 116 ? -18.151 11.692 -5.136 1.00 93.81 116 ASP A CA 1
ATOM 951 C C . ASP A 1 116 ? -17.125 10.740 -4.495 1.00 93.81 116 ASP A C 1
ATOM 953 O O . ASP A 1 116 ? -16.784 10.908 -3.322 1.00 93.81 116 ASP A O 1
ATOM 957 N N . ILE A 1 117 ? -16.610 9.767 -5.252 1.00 96.31 117 ILE A N 1
ATOM 958 C CA . ILE A 1 117 ? -15.472 8.925 -4.861 1.00 96.31 117 ILE A CA 1
ATOM 959 C C . ILE A 1 117 ? -14.161 9.689 -5.060 1.00 96.31 117 ILE A C 1
ATOM 961 O O . ILE A 1 117 ? -13.311 9.684 -4.173 1.00 96.31 117 ILE A O 1
ATOM 965 N N . GLN A 1 118 ? -14.000 10.399 -6.181 1.00 97.50 118 GLN A N 1
ATOM 966 C CA . GLN A 1 118 ? -12.815 11.228 -6.433 1.00 97.50 118 GLN A CA 1
ATOM 967 C C . GLN A 1 118 ? -12.613 12.304 -5.358 1.00 97.50 118 GLN A C 1
ATOM 969 O O . GLN A 1 118 ? -11.474 12.562 -4.970 1.00 97.50 118 GLN A O 1
ATOM 974 N N . ASP A 1 119 ? -13.698 12.908 -4.866 1.00 94.88 119 ASP A N 1
ATOM 975 C CA . ASP A 1 119 ? -13.672 13.951 -3.830 1.00 94.88 119 ASP A CA 1
ATOM 976 C C . ASP A 1 119 ? -13.256 13.411 -2.446 1.00 94.88 119 ASP A C 1
ATOM 978 O O . ASP A 1 119 ? -12.804 14.165 -1.579 1.00 94.88 119 ASP A O 1
ATOM 982 N N . GLN A 1 120 ? -13.349 12.093 -2.240 1.00 96.56 120 GLN A N 1
ATOM 983 C CA . GLN A 1 120 ? -12.837 11.428 -1.040 1.00 96.56 120 GLN A CA 1
ATOM 984 C C . GLN A 1 120 ? -11.323 11.196 -1.089 1.00 96.56 120 GLN A C 1
ATOM 986 O O . GLN A 1 120 ? -10.719 10.994 -0.040 1.00 96.56 120 GLN A O 1
ATOM 991 N N . ILE A 1 121 ? -10.698 11.261 -2.269 1.00 98.38 121 ILE A N 1
ATOM 992 C CA . ILE A 1 121 ? -9.272 10.974 -2.468 1.00 98.38 121 ILE A CA 1
ATOM 993 C C . ILE A 1 121 ? -8.476 12.282 -2.476 1.00 98.38 121 ILE A C 1
ATOM 995 O O . ILE A 1 121 ? -8.747 13.198 -3.261 1.00 98.38 121 ILE A O 1
ATOM 999 N N . VAL A 1 122 ? -7.438 12.378 -1.648 1.00 98.38 122 VAL A N 1
ATOM 1000 C CA . VAL A 1 122 ? -6.571 13.566 -1.555 1.00 98.38 122 VAL A CA 1
ATOM 1001 C C . VAL A 1 122 ? -5.240 13.360 -2.266 1.00 98.38 122 VAL A C 1
ATOM 1003 O O . VAL A 1 122 ? -4.821 12.237 -2.518 1.00 98.38 122 VAL A O 1
ATOM 1006 N N . ASN A 1 123 ? -4.604 14.469 -2.658 1.00 98.44 123 ASN A N 1
ATOM 1007 C CA . ASN A 1 123 ? -3.210 14.396 -3.094 1.00 98.44 123 ASN A CA 1
ATOM 1008 C C . ASN A 1 123 ? -2.357 14.116 -1.863 1.00 98.44 123 ASN A C 1
ATOM 1010 O O . ASN A 1 123 ? -2.610 14.704 -0.813 1.00 98.44 123 ASN A O 1
ATOM 1014 N N . HIS A 1 124 ? -1.343 13.276 -2.016 1.00 98.44 124 HIS A N 1
ATOM 1015 C CA . HIS A 1 124 ? -0.375 13.022 -0.962 1.00 98.44 124 HIS A CA 1
ATOM 1016 C C . HIS A 1 124 ? 1.031 12.925 -1.554 1.00 98.44 124 HIS A C 1
ATOM 1018 O O . HIS A 1 124 ? 1.203 12.666 -2.751 1.00 98.44 124 HIS A O 1
ATOM 1024 N N . THR A 1 125 ? 2.030 13.151 -0.706 1.00 98.12 125 THR A N 1
ATOM 1025 C CA . THR A 1 125 ? 3.437 12.938 -1.039 1.00 98.12 125 THR A CA 1
ATOM 1026 C C . THR A 1 125 ? 3.743 11.443 -1.059 1.00 98.12 125 THR A C 1
ATOM 1028 O O . THR A 1 125 ? 3.395 10.720 -0.124 1.00 98.12 125 THR A O 1
ATOM 1031 N N . TRP A 1 126 ? 4.415 10.989 -2.110 1.00 98.38 126 TRP A N 1
ATOM 1032 C CA . TRP A 1 126 ? 4.893 9.623 -2.282 1.00 98.38 126 TRP A CA 1
ATOM 1033 C C . TRP A 1 126 ? 6.417 9.627 -2.310 1.00 98.38 126 TRP A C 1
ATOM 1035 O O . TRP A 1 126 ? 7.012 10.410 -3.048 1.00 98.38 126 TRP A O 1
ATOM 1045 N N . ASN A 1 127 ? 7.022 8.746 -1.520 1.00 97.62 127 ASN A N 1
ATOM 1046 C CA . ASN A 1 127 ? 8.465 8.535 -1.472 1.00 97.62 127 ASN A CA 1
ATOM 1047 C C . ASN A 1 127 ? 8.840 7.531 -2.572 1.00 97.62 127 ASN A C 1
ATOM 1049 O O . ASN A 1 127 ? 8.322 6.415 -2.574 1.00 97.62 127 ASN A O 1
ATOM 1053 N N . ILE A 1 128 ? 9.669 7.951 -3.526 1.00 97.06 128 ILE A N 1
ATOM 1054 C CA . ILE A 1 128 ? 9.981 7.213 -4.766 1.00 97.06 128 ILE A CA 1
ATOM 1055 C C . ILE A 1 128 ? 11.488 7.071 -5.014 1.00 97.06 128 ILE A C 1
ATOM 1057 O O . ILE A 1 128 ? 11.916 6.695 -6.109 1.00 97.06 128 ILE A O 1
ATOM 1061 N N . GLY A 1 129 ? 12.297 7.414 -4.011 1.00 94.69 129 GLY A N 1
ATOM 1062 C CA . GLY A 1 129 ? 13.738 7.213 -4.019 1.00 94.69 129 GLY A CA 1
ATOM 1063 C C . GLY A 1 129 ? 14.111 5.744 -4.214 1.00 94.69 129 GLY A C 1
ATOM 1064 O O . GLY A 1 129 ? 13.316 4.829 -3.980 1.00 94.69 129 GLY A O 1
ATOM 1065 N N . ALA A 1 130 ? 15.327 5.530 -4.704 1.00 92.38 130 ALA A N 1
ATOM 1066 C CA . ALA A 1 130 ? 15.839 4.197 -4.961 1.00 92.38 130 ALA A CA 1
ATOM 1067 C C . ALA A 1 130 ? 16.184 3.468 -3.665 1.00 92.38 130 ALA A C 1
ATOM 1069 O O . ALA A 1 130 ? 16.603 4.080 -2.688 1.00 92.38 130 ALA A O 1
ATOM 1070 N N . VAL A 1 131 ? 16.041 2.147 -3.678 1.00 90.00 131 VAL A N 1
ATOM 1071 C CA . VAL A 1 131 ? 16.262 1.300 -2.509 1.00 90.00 131 VAL A CA 1
ATOM 1072 C C . VAL A 1 131 ? 17.329 0.251 -2.799 1.00 90.00 131 VAL A C 1
ATOM 1074 O O . VAL A 1 131 ? 17.310 -0.436 -3.824 1.00 90.00 131 VAL A O 1
ATOM 1077 N N . TYR A 1 132 ? 18.250 0.082 -1.855 1.00 82.75 132 TYR A N 1
ATOM 1078 C CA . TYR A 1 132 ? 19.399 -0.805 -1.999 1.00 82.75 132 TYR A CA 1
ATOM 1079 C C . TYR A 1 132 ? 19.065 -2.240 -1.559 1.00 82.75 132 TYR A C 1
ATOM 1081 O O . TYR A 1 132 ? 18.640 -2.470 -0.423 1.00 82.75 132 TYR A O 1
ATOM 1089 N N . LYS A 1 133 ? 19.363 -3.235 -2.412 1.00 71.12 133 LYS A N 1
ATOM 1090 C CA . LYS A 1 133 ? 19.267 -4.672 -2.060 1.00 71.12 133 LYS A CA 1
ATOM 1091 C C . LYS A 1 133 ? 20.137 -5.027 -0.852 1.00 71.12 133 LYS A C 1
ATOM 1093 O O . LYS A 1 133 ? 19.704 -5.718 0.069 1.00 71.12 133 LYS A O 1
ATOM 1098 N N . THR A 1 134 ? 21.372 -4.530 -0.857 1.00 63.72 134 THR A N 1
ATOM 1099 C CA . THR A 1 134 ? 22.322 -4.588 0.256 1.00 63.72 134 THR A CA 1
ATOM 1100 C C . THR A 1 134 ? 22.518 -3.164 0.755 1.00 63.72 134 THR A C 1
ATOM 1102 O O . THR A 1 134 ? 23.343 -2.430 0.219 1.00 63.72 134 THR A O 1
ATOM 1105 N N . GLN A 1 135 ? 21.689 -2.754 1.715 1.00 61.53 135 GLN A N 1
ATOM 1106 C CA . GLN A 1 135 ? 21.669 -1.409 2.300 1.00 61.53 135 GLN A CA 1
ATOM 1107 C C . GLN A 1 135 ? 23.084 -0.828 2.479 1.00 61.53 135 GLN A C 1
ATOM 1109 O O . GLN A 1 135 ? 23.914 -1.390 3.195 1.00 61.53 135 GLN A O 1
ATOM 1114 N N . LYS A 1 136 ? 23.347 0.328 1.858 1.00 51.41 136 LYS A N 1
ATOM 1115 C CA . LYS A 1 136 ? 24.608 1.084 1.987 1.00 51.41 136 LYS A CA 1
ATOM 1116 C C . LYS A 1 136 ? 24.808 1.639 3.407 1.00 51.41 136 LYS A C 1
ATOM 1118 O O . LYS A 1 136 ? 25.912 2.032 3.774 1.00 51.41 136 LYS A O 1
ATOM 1123 N N . SER A 1 137 ? 23.739 1.680 4.203 1.00 50.41 137 SER A N 1
ATOM 1124 C CA . SER A 1 137 ? 23.620 2.515 5.400 1.00 50.41 137 SER A CA 1
ATOM 1125 C C . SER A 1 137 ? 23.251 1.757 6.693 1.00 50.41 137 SER A C 1
ATOM 1127 O O . SER A 1 137 ? 23.326 2.346 7.769 1.00 50.41 137 SER A O 1
ATOM 1129 N N . GLY A 1 138 ? 22.963 0.449 6.660 1.00 53.69 138 GLY A N 1
ATOM 1130 C CA . GLY A 1 138 ? 22.720 -0.366 7.863 1.00 53.69 138 GLY A CA 1
ATOM 1131 C C . GLY A 1 138 ? 21.844 -1.588 7.593 1.00 53.69 138 GLY A C 1
ATOM 1132 O O . GLY A 1 138 ? 21.739 -2.008 6.461 1.00 53.69 138 GLY A O 1
ATOM 1133 N N . ILE A 1 139 ? 21.252 -2.210 8.619 1.00 66.44 139 ILE A N 1
ATOM 1134 C CA . ILE A 1 139 ? 20.354 -3.387 8.481 1.00 66.44 139 ILE A CA 1
ATOM 1135 C C . ILE A 1 139 ? 18.970 -3.044 9.075 1.00 66.44 139 ILE A C 1
ATOM 1137 O O . ILE A 1 139 ? 18.298 -3.869 9.688 1.00 66.44 139 ILE A O 1
ATOM 1141 N N . ALA A 1 140 ? 18.542 -1.783 9.004 1.00 81.25 140 ALA A N 1
ATOM 1142 C CA . ALA A 1 140 ? 17.363 -1.299 9.729 1.00 81.25 140 ALA A CA 1
ATOM 1143 C C . ALA A 1 140 ? 16.375 -0.600 8.798 1.00 81.25 140 ALA A C 1
ATOM 1145 O O . ALA A 1 140 ? 16.784 0.184 7.949 1.00 81.25 140 ALA A O 1
ATOM 1146 N N . LEU A 1 141 ? 15.073 -0.813 9.026 1.00 87.31 141 LEU A N 1
ATOM 1147 C CA . LEU A 1 141 ? 13.976 -0.175 8.285 1.00 87.31 141 LEU A CA 1
ATOM 1148 C C . LEU A 1 141 ? 14.157 1.339 8.102 1.00 87.31 141 LEU A C 1
ATOM 1150 O O . LEU A 1 141 ? 13.886 1.858 7.025 1.00 87.31 141 LEU A O 1
ATOM 1154 N N . LYS A 1 142 ? 14.660 2.041 9.129 1.00 89.12 142 LYS A N 1
ATOM 1155 C CA . LYS A 1 142 ? 14.884 3.493 9.067 1.00 89.12 142 LYS A CA 1
ATOM 1156 C C . LYS A 1 142 ? 15.725 3.917 7.858 1.00 89.12 142 LYS A C 1
ATOM 1158 O O . LYS A 1 142 ? 15.485 4.981 7.323 1.00 89.12 142 LYS A O 1
ATOM 1163 N N . TYR A 1 143 ? 16.677 3.095 7.424 1.00 87.94 143 TYR A N 1
ATOM 1164 C CA . TYR A 1 143 ? 17.542 3.427 6.299 1.00 87.94 143 TYR A CA 1
ATOM 1165 C C . TYR A 1 143 ? 16.802 3.338 4.970 1.00 87.94 143 TYR A C 1
ATOM 1167 O O . TYR A 1 143 ? 16.853 4.284 4.200 1.00 87.94 143 TYR A O 1
ATOM 1175 N N . THR A 1 144 ? 16.018 2.278 4.765 1.00 90.06 144 THR A N 1
ATOM 1176 C CA . THR A 1 144 ? 15.128 2.163 3.600 1.00 90.06 144 THR A CA 1
ATOM 1177 C C . THR A 1 144 ? 14.131 3.320 3.540 1.00 90.06 144 THR A C 1
ATOM 1179 O O . THR A 1 144 ? 13.873 3.852 2.470 1.00 90.06 144 THR A O 1
ATOM 1182 N N . VAL A 1 145 ? 13.597 3.753 4.688 1.00 92.56 145 VAL A N 1
ATOM 1183 C CA . VAL A 1 145 ? 12.697 4.916 4.748 1.00 92.56 145 VAL A CA 1
ATOM 1184 C C . VAL A 1 145 ? 13.398 6.207 4.314 1.00 92.56 145 VAL A C 1
ATOM 1186 O O . VAL A 1 145 ? 12.781 7.017 3.630 1.00 92.56 145 VAL A O 1
ATOM 1189 N N . GLU A 1 146 ? 14.650 6.432 4.720 1.00 92.25 146 GLU A N 1
ATOM 1190 C CA . GLU A 1 146 ? 15.396 7.629 4.311 1.00 92.25 146 GLU A CA 1
ATOM 1191 C C . GLU A 1 146 ? 15.802 7.578 2.831 1.00 92.25 146 GLU A C 1
ATOM 1193 O O . GLU A 1 146 ? 15.643 8.580 2.144 1.00 92.25 146 GLU A O 1
ATOM 1198 N N . GLU A 1 147 ? 16.217 6.413 2.326 1.00 92.12 147 GLU A N 1
ATOM 1199 C CA . GLU A 1 147 ? 16.510 6.171 0.903 1.00 92.12 147 GLU A CA 1
ATOM 1200 C C . GLU A 1 147 ? 15.289 6.491 0.016 1.00 92.12 147 GLU A C 1
ATOM 1202 O O . GLU A 1 147 ? 15.377 7.274 -0.928 1.00 92.12 147 GLU A O 1
ATOM 1207 N N . GLU A 1 148 ? 14.102 5.983 0.371 1.00 94.19 148 GLU A N 1
ATOM 1208 C CA . GLU A 1 148 ? 12.865 6.266 -0.373 1.00 94.19 148 GLU A CA 1
ATOM 1209 C C . GLU A 1 148 ? 12.503 7.764 -0.375 1.00 94.19 148 GLU A C 1
ATOM 1211 O O . GLU A 1 148 ? 11.866 8.238 -1.316 1.00 94.19 148 GLU A O 1
ATOM 1216 N N . LYS A 1 149 ? 12.889 8.527 0.656 1.00 95.62 149 LYS A N 1
ATOM 1217 C CA . LYS A 1 149 ? 12.597 9.969 0.769 1.00 95.62 149 LYS A CA 1
ATOM 1218 C C . LYS A 1 149 ? 13.537 10.861 -0.041 1.00 95.62 149 LYS A C 1
ATOM 1220 O O . LYS A 1 149 ? 13.244 12.049 -0.169 1.00 95.62 149 LYS A O 1
ATOM 1225 N N . GLU A 1 150 ? 14.638 10.336 -0.578 1.00 95.25 150 GLU A N 1
ATOM 1226 C CA . GLU A 1 150 ? 15.585 11.128 -1.381 1.00 95.25 150 GLU A CA 1
ATOM 1227 C C . GLU A 1 150 ? 14.934 11.708 -2.646 1.00 95.25 150 GLU A C 1
ATOM 1229 O O . GLU A 1 150 ? 15.335 12.769 -3.125 1.00 95.25 150 GLU A O 1
ATOM 1234 N N . GLN A 1 151 ? 13.886 11.051 -3.151 1.00 96.81 151 GLN A N 1
ATOM 1235 C CA . GLN A 1 151 ? 13.035 11.555 -4.221 1.00 96.81 151 GLN A CA 1
ATOM 1236 C C . GLN A 1 151 ? 11.570 11.440 -3.800 1.00 96.81 151 GLN A C 1
ATOM 1238 O O . GLN A 1 151 ? 11.121 10.393 -3.336 1.00 96.81 151 GLN A O 1
ATOM 1243 N N . ILE A 1 152 ? 10.806 12.512 -3.996 1.00 97.75 152 ILE A N 1
ATOM 1244 C CA . ILE A 1 152 ? 9.376 12.552 -3.690 1.00 97.75 152 ILE A CA 1
ATOM 1245 C C . ILE A 1 152 ? 8.579 13.039 -4.893 1.00 97.75 152 ILE A C 1
ATOM 1247 O O . ILE A 1 152 ? 9.073 13.817 -5.704 1.00 97.75 152 ILE A O 1
ATOM 1251 N N . THR A 1 153 ? 7.317 12.635 -4.969 1.00 98.19 153 THR A N 1
ATOM 1252 C CA . THR A 1 153 ? 6.353 13.185 -5.927 1.00 98.19 153 THR A CA 1
ATOM 1253 C C . THR A 1 153 ? 4.991 13.376 -5.264 1.00 98.19 153 THR A C 1
ATOM 1255 O O . THR A 1 153 ? 4.739 12.845 -4.183 1.00 98.19 153 THR A O 1
ATOM 1258 N N . THR A 1 154 ? 4.090 14.137 -5.883 1.00 98.38 154 THR A N 1
ATOM 1259 C CA . THR A 1 154 ? 2.725 14.354 -5.372 1.00 98.38 154 THR A CA 1
ATOM 1260 C C . THR A 1 154 ? 1.706 13.836 -6.372 1.00 98.38 154 THR A C 1
ATOM 1262 O O . THR A 1 154 ? 1.685 14.266 -7.521 1.00 98.38 154 THR A O 1
ATOM 1265 N N . SER A 1 155 ? 0.832 12.930 -5.935 1.00 98.44 155 SER A N 1
ATOM 1266 C CA . SER A 1 155 ? -0.242 12.391 -6.779 1.00 98.44 155 SER A CA 1
ATOM 1267 C C . SER A 1 155 ? -1.407 11.856 -5.939 1.00 98.44 155 SER A C 1
ATOM 1269 O O . SER A 1 155 ? -1.292 11.735 -4.714 1.00 98.44 155 SER A O 1
ATOM 1271 N N . LYS A 1 156 ? -2.539 11.551 -6.588 1.00 98.62 156 LYS A N 1
ATOM 1272 C CA . LYS A 1 156 ? -3.725 10.965 -5.939 1.00 98.62 156 LYS A CA 1
ATOM 1273 C C . LYS A 1 156 ? -3.534 9.482 -5.652 1.00 98.62 156 LYS A C 1
ATOM 1275 O O . LYS A 1 156 ? -3.894 9.010 -4.576 1.00 98.62 156 LYS A O 1
ATOM 1280 N N . ILE A 1 157 ? -3.000 8.761 -6.634 1.00 98.75 157 ILE A N 1
ATOM 1281 C CA . ILE A 1 157 ? -2.877 7.308 -6.610 1.00 98.75 157 ILE A CA 1
ATOM 1282 C C . ILE A 1 157 ? -1.409 6.923 -6.773 1.00 98.75 157 ILE A C 1
ATOM 1284 O O . ILE A 1 157 ? -0.737 7.371 -7.705 1.00 98.75 157 ILE A O 1
ATOM 1288 N N . GLY A 1 158 ? -0.943 6.047 -5.892 1.00 98.50 158 GLY A N 1
ATOM 1289 C CA . GLY A 1 158 ? 0.389 5.462 -5.917 1.00 98.50 158 GLY A CA 1
ATOM 1290 C C . GLY A 1 158 ? 0.350 3.954 -5.708 1.00 98.50 158 GLY A C 1
ATOM 1291 O O . GLY A 1 158 ? -0.676 3.301 -5.908 1.00 98.50 158 GLY A O 1
ATOM 1292 N N . LEU A 1 159 ? 1.483 3.415 -5.276 1.00 98.31 159 LEU A N 1
ATOM 1293 C CA . LEU A 1 159 ? 1.641 2.042 -4.807 1.00 98.31 159 LEU A CA 1
ATOM 1294 C C . LEU A 1 159 ? 2.249 2.084 -3.404 1.00 98.31 159 LEU A C 1
ATOM 1296 O O . LEU A 1 159 ? 2.811 3.102 -2.994 1.00 98.31 159 LEU A O 1
ATOM 1300 N N . ILE A 1 160 ? 2.151 0.985 -2.664 1.00 97.19 160 ILE A N 1
ATOM 1301 C CA . ILE A 1 160 ? 2.925 0.857 -1.426 1.00 97.19 160 ILE A CA 1
ATOM 1302 C C . ILE A 1 160 ? 4.421 0.840 -1.730 1.00 97.19 160 ILE A C 1
ATOM 1304 O O . ILE A 1 160 ? 4.836 0.413 -2.811 1.00 97.19 160 ILE A O 1
ATOM 1308 N N . SER A 1 161 ? 5.226 1.266 -0.767 1.00 96.50 161 SER A N 1
ATOM 1309 C CA . SER A 1 161 ? 6.676 1.122 -0.834 1.00 96.50 161 SER A CA 1
ATOM 1310 C C . SER A 1 161 ? 7.167 -0.148 -0.132 1.00 96.50 161 SER A C 1
ATOM 1312 O O . SER A 1 161 ? 6.438 -0.801 0.626 1.00 96.50 161 SER A O 1
ATOM 1314 N N . MET A 1 162 ? 8.427 -0.509 -0.371 1.00 93.50 162 MET A N 1
ATOM 1315 C CA . MET A 1 162 ? 9.081 -1.605 0.341 1.00 93.50 162 MET A CA 1
ATOM 1316 C C . MET A 1 162 ? 9.181 -1.322 1.839 1.00 93.50 162 MET A C 1
ATOM 1318 O O . MET A 1 162 ? 8.986 -2.243 2.637 1.00 93.50 162 MET A O 1
ATOM 1322 N N . SER A 1 163 ? 9.433 -0.073 2.248 1.00 94.38 163 SER A N 1
ATOM 1323 C CA . SER A 1 163 ? 9.444 0.267 3.676 1.00 94.38 163 SER A CA 1
ATOM 1324 C C . SER A 1 163 ? 8.082 0.052 4.337 1.00 94.38 163 SER A C 1
ATOM 1326 O O . SER A 1 163 ? 8.028 -0.496 5.438 1.00 94.38 163 SER A O 1
ATOM 1328 N N . GLU A 1 164 ? 6.981 0.367 3.653 1.00 96.69 164 GLU A N 1
ATOM 1329 C CA . GLU A 1 164 ? 5.625 0.117 4.157 1.00 96.69 164 GLU A CA 1
ATOM 1330 C C . GLU A 1 164 ? 5.313 -1.377 4.264 1.00 96.69 164 GLU A C 1
ATOM 1332 O O . GLU A 1 164 ? 4.732 -1.827 5.256 1.00 96.69 164 GLU A O 1
ATOM 1337 N N . TYR A 1 165 ? 5.751 -2.169 3.282 1.00 95.06 165 TYR A N 1
ATOM 1338 C CA . TYR A 1 165 ? 5.619 -3.623 3.335 1.00 95.06 165 TYR A CA 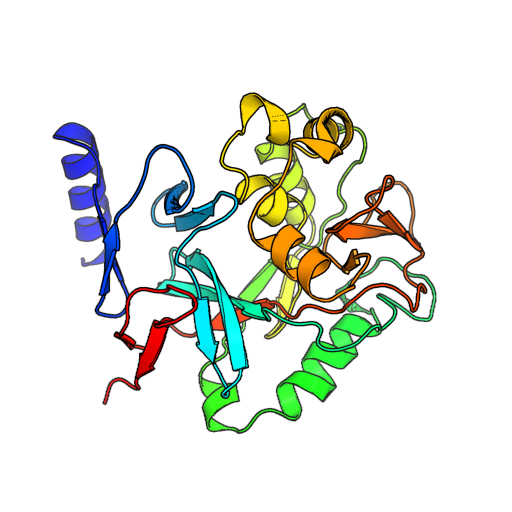1
ATOM 1339 C C . TYR A 1 165 ? 6.385 -4.234 4.520 1.00 95.06 165 TYR A C 1
ATOM 1341 O O . TYR A 1 165 ? 5.848 -5.080 5.239 1.00 95.06 165 TYR A O 1
ATOM 1349 N N . ILE A 1 166 ? 7.618 -3.783 4.765 1.00 93.94 166 ILE A N 1
ATOM 1350 C CA . ILE A 1 166 ? 8.428 -4.201 5.921 1.00 93.94 166 ILE A CA 1
ATOM 1351 C C . ILE A 1 166 ? 7.776 -3.747 7.228 1.00 93.94 166 ILE A C 1
ATOM 1353 O O . ILE A 1 166 ? 7.748 -4.487 8.211 1.00 93.94 166 ILE A O 1
ATOM 1357 N N . GLU A 1 167 ? 7.248 -2.528 7.263 1.00 95.62 167 GLU A N 1
ATOM 1358 C CA . GLU A 1 167 ? 6.633 -1.961 8.456 1.00 95.62 167 GLU A CA 1
ATOM 1359 C C . GLU A 1 167 ? 5.376 -2.725 8.889 1.00 95.62 167 GLU A C 1
ATOM 1361 O O . GLU A 1 167 ? 5.132 -2.847 10.095 1.00 95.62 167 GLU A O 1
ATOM 1366 N N . ALA A 1 168 ? 4.629 -3.280 7.931 1.00 96.31 168 ALA A N 1
ATOM 1367 C CA . ALA A 1 168 ? 3.466 -4.135 8.159 1.00 96.31 168 ALA A CA 1
ATOM 1368 C C . ALA A 1 168 ? 3.811 -5.503 8.789 1.00 96.31 168 ALA A C 1
ATOM 1370 O O . ALA A 1 168 ? 2.908 -6.257 9.159 1.00 96.31 168 ALA A O 1
ATOM 1371 N N . MET A 1 169 ? 5.092 -5.845 8.954 1.00 94.12 169 MET A N 1
ATOM 1372 C CA . MET A 1 169 ? 5.521 -7.045 9.678 1.00 94.12 169 MET A CA 1
ATOM 1373 C C . MET A 1 169 ? 5.366 -6.860 11.196 1.00 94.12 169 MET A C 1
ATOM 1375 O O . MET A 1 169 ? 5.735 -5.826 11.753 1.00 94.12 169 MET A O 1
ATOM 1379 N N . ASP A 1 170 ? 4.881 -7.887 11.896 1.00 90.06 170 ASP A N 1
ATOM 1380 C CA . ASP A 1 170 ? 4.789 -7.902 13.366 1.00 90.06 170 ASP A CA 1
ATOM 1381 C C . ASP A 1 170 ? 6.054 -8.466 14.052 1.00 90.06 170 ASP A C 1
ATOM 1383 O O . ASP A 1 170 ? 6.257 -8.259 15.248 1.00 90.06 170 ASP A O 1
ATOM 1387 N N . ASN A 1 171 ? 6.963 -9.098 13.296 1.00 89.81 171 ASN A N 1
ATOM 1388 C CA . ASN A 1 171 ? 8.248 -9.613 13.781 1.00 89.81 171 ASN A CA 1
ATOM 1389 C C . ASN A 1 171 ? 9.444 -8.869 13.162 1.00 89.81 171 ASN A C 1
ATOM 1391 O O . ASN A 1 171 ? 10.129 -9.364 12.262 1.00 89.81 171 ASN A O 1
ATOM 1395 N N . SER A 1 172 ? 9.749 -7.684 13.691 1.00 86.56 172 SER A N 1
ATOM 1396 C CA . SER A 1 172 ? 10.868 -6.857 13.210 1.00 86.56 172 SER A CA 1
ATOM 1397 C C . SER A 1 172 ? 12.247 -7.505 13.393 1.00 86.56 172 SER A C 1
ATOM 1399 O O . SER A 1 172 ? 13.168 -7.205 12.638 1.00 86.56 172 SER A O 1
ATOM 1401 N N . LYS A 1 173 ? 12.413 -8.437 14.342 1.00 89.31 173 LYS A N 1
ATOM 1402 C CA . LYS A 1 173 ? 13.681 -9.169 14.517 1.00 89.31 173 LYS A CA 1
ATOM 1403 C C . LYS A 1 173 ? 13.979 -10.104 13.344 1.00 89.31 173 LYS A C 1
ATOM 1405 O O . LYS A 1 173 ? 15.142 -10.307 13.018 1.00 89.31 173 LYS A O 1
ATOM 1410 N N . THR A 1 174 ? 12.941 -10.679 12.738 1.00 90.19 174 THR A N 1
ATOM 1411 C CA . THR A 1 174 ? 13.071 -11.664 11.648 1.00 90.19 174 THR A CA 1
ATOM 1412 C C . THR A 1 174 ? 12.854 -11.040 10.274 1.00 90.19 174 THR A C 1
ATOM 1414 O O . THR A 1 174 ? 13.402 -11.544 9.303 1.00 90.19 174 THR A O 1
ATOM 1417 N N . CYS A 1 175 ? 12.085 -9.950 10.199 1.00 90.94 175 CYS A N 1
ATOM 1418 C CA . CYS A 1 175 ? 11.588 -9.370 8.948 1.00 90.94 175 CYS A CA 1
ATOM 1419 C C . CYS A 1 175 ? 11.724 -7.838 8.892 1.00 90.94 175 CYS A C 1
ATOM 1421 O O . CYS A 1 175 ? 11.075 -7.202 8.076 1.00 90.94 175 CYS A O 1
ATOM 1423 N N . GLY A 1 176 ? 12.515 -7.216 9.775 1.00 89.56 176 GLY A N 1
ATOM 1424 C CA . GLY A 1 176 ? 12.555 -5.753 9.953 1.00 89.56 176 GLY A CA 1
ATOM 1425 C C . GLY A 1 176 ? 13.379 -4.968 8.933 1.00 89.56 176 GLY A C 1
ATOM 1426 O O . GLY A 1 176 ? 13.648 -3.788 9.155 1.00 89.56 176 GLY A O 1
ATOM 1427 N N . ASN A 1 177 ? 13.825 -5.608 7.857 1.00 87.44 177 ASN A N 1
ATOM 1428 C CA . ASN A 1 177 ? 14.450 -4.967 6.705 1.00 87.44 177 ASN A CA 1
ATOM 1429 C C . ASN A 1 177 ? 14.404 -5.909 5.495 1.00 87.44 177 ASN A C 1
ATOM 1431 O O . ASN A 1 177 ? 14.125 -7.100 5.624 1.00 87.44 177 ASN A O 1
ATOM 1435 N N . ILE A 1 178 ? 14.753 -5.357 4.339 1.00 84.88 178 ILE A N 1
ATOM 1436 C CA . ILE A 1 178 ? 14.794 -6.021 3.035 1.00 84.88 178 ILE A CA 1
ATOM 1437 C C . ILE A 1 178 ? 15.622 -7.316 3.057 1.00 84.88 178 ILE A C 1
ATOM 1439 O O . ILE A 1 178 ? 15.107 -8.384 2.736 1.00 84.88 178 ILE A O 1
ATOM 1443 N N . SER A 1 179 ? 16.872 -7.259 3.529 1.00 83.31 179 SER A N 1
ATOM 1444 C CA . SER A 1 179 ? 17.761 -8.431 3.596 1.00 83.31 179 SER A CA 1
ATOM 1445 C C . SER A 1 179 ? 17.200 -9.549 4.484 1.00 83.31 179 SER A C 1
ATOM 1447 O O . SER A 1 179 ? 17.291 -10.731 4.147 1.00 83.31 179 SER A O 1
ATOM 1449 N N . LEU A 1 180 ? 16.585 -9.187 5.611 1.00 87.38 180 LEU A N 1
ATOM 1450 C CA . LEU A 1 180 ? 15.955 -10.132 6.526 1.00 87.38 180 LEU A CA 1
ATOM 1451 C C . LEU A 1 180 ? 14.699 -10.773 5.938 1.00 87.38 180 LEU A C 1
ATOM 1453 O O . LEU A 1 180 ? 14.503 -11.970 6.145 1.00 87.38 180 LEU A O 1
ATOM 1457 N N . ILE A 1 181 ? 13.889 -10.011 5.199 1.00 86.69 181 ILE A N 1
ATOM 1458 C CA . ILE A 1 181 ? 12.748 -10.559 4.459 1.00 86.69 181 ILE A CA 1
ATOM 1459 C C . ILE A 1 181 ? 13.233 -11.606 3.460 1.00 86.69 181 ILE A C 1
ATOM 1461 O O . ILE A 1 181 ? 12.700 -12.709 3.456 1.00 86.69 181 ILE A O 1
ATOM 1465 N N . PHE A 1 182 ? 14.290 -11.320 2.696 1.00 80.19 182 PHE A N 1
ATOM 1466 C CA . PHE A 1 182 ? 14.820 -12.268 1.705 1.00 80.19 182 PHE A CA 1
ATOM 1467 C C . PHE A 1 182 ? 15.395 -13.518 2.360 1.00 80.19 182 PHE A C 1
ATOM 1469 O O . PHE A 1 182 ? 15.157 -14.636 1.919 1.00 80.19 182 PHE A O 1
ATOM 1476 N N . LYS A 1 183 ? 16.116 -13.347 3.471 1.00 84.12 183 LYS A N 1
ATOM 1477 C CA . LYS A 1 183 ? 16.671 -14.474 4.224 1.00 84.12 183 LYS A CA 1
ATOM 1478 C C . LYS A 1 183 ? 15.588 -15.368 4.838 1.00 84.12 183 LYS A C 1
ATOM 1480 O O . LYS A 1 183 ? 15.838 -16.548 5.075 1.00 84.12 183 LYS A O 1
ATOM 1485 N N . ASN A 1 184 ? 14.421 -14.811 5.155 1.00 86.62 184 ASN A N 1
ATOM 1486 C CA . ASN A 1 184 ? 13.356 -15.489 5.890 1.00 86.62 184 ASN A CA 1
ATOM 1487 C C . ASN A 1 184 ? 12.025 -15.484 5.123 1.00 86.62 184 ASN A C 1
ATOM 1489 O O . ASN A 1 184 ? 10.970 -15.408 5.752 1.00 86.62 184 ASN A O 1
ATOM 1493 N N . GLU A 1 185 ? 12.057 -15.595 3.793 1.00 80.00 185 GLU A N 1
ATOM 1494 C CA . GLU A 1 185 ? 10.884 -15.453 2.911 1.00 80.00 185 GLU A CA 1
ATOM 1495 C C . GLU A 1 185 ? 9.678 -16.308 3.347 1.00 80.00 185 GLU A C 1
ATOM 1497 O O . GLU A 1 185 ? 8.538 -15.850 3.346 1.00 80.00 185 GLU A O 1
ATOM 1502 N N . THR A 1 186 ? 9.918 -17.536 3.823 1.00 82.31 186 THR A N 1
ATOM 1503 C CA . THR A 1 186 ? 8.848 -18.459 4.235 1.00 82.31 186 THR A CA 1
ATOM 1504 C C . THR A 1 186 ? 8.205 -18.074 5.568 1.00 82.31 186 THR A C 1
ATOM 1506 O O . THR A 1 186 ? 7.104 -18.530 5.875 1.00 82.31 186 THR A O 1
ATOM 1509 N N . LYS A 1 187 ? 8.877 -17.232 6.363 1.00 87.81 187 LYS A N 1
ATOM 1510 C CA . LYS A 1 187 ? 8.435 -16.756 7.684 1.00 87.81 187 LYS A CA 1
ATOM 1511 C C . LYS A 1 187 ? 7.911 -15.323 7.648 1.00 87.81 187 LYS A C 1
ATOM 1513 O O . LYS A 1 187 ? 7.105 -14.961 8.501 1.00 87.81 187 LYS A O 1
ATOM 1518 N N . CYS A 1 188 ? 8.387 -14.507 6.713 1.00 89.44 188 CYS A N 1
ATOM 1519 C CA . CYS A 1 188 ? 8.003 -13.109 6.594 1.00 89.44 188 CYS A CA 1
ATOM 1520 C C . CYS A 1 188 ? 6.717 -12.980 5.786 1.00 89.44 188 CYS A C 1
ATOM 1522 O O . CYS A 1 188 ? 6.731 -12.962 4.561 1.00 89.44 188 CYS A O 1
ATOM 1524 N N . GLN A 1 189 ? 5.599 -12.911 6.506 1.00 89.62 189 GLN A N 1
ATOM 1525 C CA . GLN A 1 189 ? 4.263 -12.761 5.944 1.00 89.62 189 GLN A CA 1
ATOM 1526 C C . GLN A 1 189 ? 3.491 -11.705 6.728 1.00 89.62 189 GLN A C 1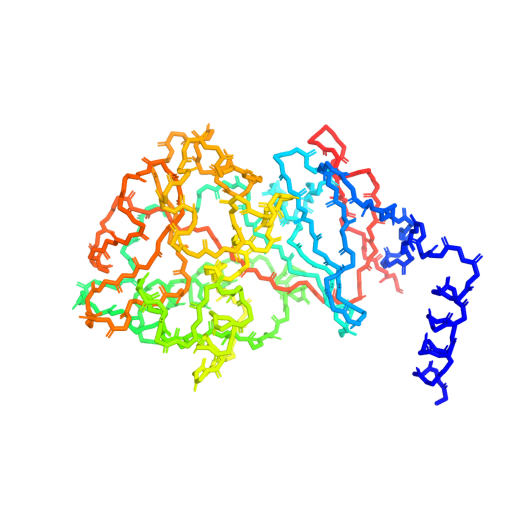
ATOM 1528 O O . GLN A 1 189 ? 3.594 -11.610 7.953 1.00 89.62 189 GLN A O 1
ATOM 1533 N N . ASN A 1 190 ? 2.677 -10.938 6.023 1.00 93.50 190 ASN A N 1
ATOM 1534 C CA . ASN A 1 190 ? 1.717 -10.008 6.584 1.00 93.50 190 ASN A CA 1
ATOM 1535 C C . ASN A 1 190 ? 0.440 -10.008 5.722 1.00 93.50 190 ASN A C 1
ATOM 1537 O O . ASN A 1 190 ? 0.175 -10.918 4.935 1.00 93.50 190 ASN A O 1
ATOM 1541 N N . TYR A 1 191 ? -0.442 -9.038 5.925 1.00 94.44 191 TYR A N 1
ATOM 1542 C CA . TYR A 1 191 ? -1.686 -8.992 5.165 1.00 94.44 191 TYR A CA 1
ATOM 1543 C C . TYR A 1 191 ? -1.532 -8.511 3.717 1.00 94.44 191 TYR A C 1
ATOM 1545 O O . TYR A 1 191 ? -2.430 -8.776 2.920 1.00 94.44 191 TYR A O 1
ATOM 1553 N N . LEU A 1 192 ? -0.455 -7.797 3.379 1.00 93.19 192 LEU A N 1
ATOM 1554 C CA . LEU A 1 192 ? -0.209 -7.246 2.044 1.00 93.19 192 LEU A CA 1
ATOM 1555 C C . LEU A 1 192 ? 0.239 -8.336 1.063 1.00 93.19 192 LEU A C 1
ATOM 1557 O O . LEU A 1 192 ? -0.260 -8.374 -0.052 1.00 93.19 192 LEU A O 1
ATOM 1561 N N . ASP A 1 193 ? 1.099 -9.280 1.455 1.00 86.81 193 ASP A N 1
ATOM 1562 C CA . ASP A 1 193 ? 1.433 -10.421 0.584 1.00 86.81 193 ASP A CA 1
ATOM 1563 C C . ASP A 1 193 ? 0.322 -11.478 0.573 1.00 86.81 193 ASP A C 1
ATOM 1565 O O . ASP A 1 193 ? 0.137 -12.178 -0.423 1.00 86.81 193 ASP A O 1
ATOM 1569 N N . LYS A 1 194 ? -0.477 -11.572 1.644 1.00 84.06 194 LYS A N 1
ATOM 1570 C CA . LYS A 1 194 ? -1.640 -12.466 1.685 1.00 84.06 194 LYS A CA 1
ATOM 1571 C C . LYS A 1 194 ? -2.687 -12.109 0.627 1.00 84.06 194 LYS A C 1
ATOM 1573 O O . LYS A 1 194 ? -3.193 -13.016 -0.030 1.00 84.06 194 LYS A O 1
ATOM 1578 N N . ILE A 1 195 ? -3.000 -10.824 0.435 1.00 80.94 195 ILE A N 1
ATOM 1579 C CA . ILE A 1 195 ? -3.945 -10.393 -0.615 1.00 80.94 195 ILE A CA 1
ATOM 1580 C C . ILE A 1 195 ? -3.394 -10.629 -2.029 1.00 80.94 195 ILE A C 1
ATOM 1582 O O . ILE A 1 195 ? -4.174 -10.889 -2.942 1.00 80.94 195 ILE A O 1
ATOM 1586 N N . VAL A 1 196 ? -2.069 -10.628 -2.210 1.00 81.38 196 VAL A N 1
ATOM 1587 C CA . VAL A 1 196 ? -1.434 -11.029 -3.476 1.00 81.38 196 VAL A CA 1
ATOM 1588 C C . VAL A 1 196 ? -1.621 -12.539 -3.694 1.00 81.38 196 VAL A C 1
ATOM 1590 O O . VAL A 1 196 ? -2.238 -12.961 -4.670 1.00 81.38 196 VAL A O 1
ATOM 1593 N N . LYS A 1 197 ? -1.214 -13.361 -2.718 1.00 74.56 197 LYS A N 1
ATOM 1594 C CA . LYS A 1 197 ? -1.250 -14.835 -2.792 1.00 74.56 197 LYS A CA 1
ATOM 1595 C C . LYS A 1 197 ? -2.658 -15.420 -2.949 1.00 74.56 197 LYS A C 1
ATOM 1597 O O . LYS A 1 197 ? -2.841 -16.397 -3.666 1.00 74.56 197 LYS A O 1
ATOM 1602 N N . GLN A 1 198 ? -3.660 -14.854 -2.273 1.00 67.69 198 GLN A N 1
ATOM 1603 C CA . GLN A 1 198 ? -5.032 -15.387 -2.278 1.00 67.69 198 GLN A CA 1
ATOM 1604 C C . GLN A 1 198 ? -5.765 -15.215 -3.613 1.00 67.69 198 GLN A C 1
ATOM 1606 O O . GLN A 1 198 ? -6.740 -15.920 -3.856 1.00 67.69 198 GLN A O 1
ATOM 1611 N N . ASN A 1 199 ? -5.299 -14.310 -4.471 1.00 61.12 199 ASN A N 1
ATOM 1612 C CA . ASN A 1 199 ? -5.945 -13.982 -5.739 1.00 61.12 199 ASN A CA 1
ATOM 1613 C C . ASN A 1 199 ? -5.267 -14.662 -6.946 1.00 61.12 199 ASN A C 1
ATOM 1615 O O . ASN A 1 199 ? -5.405 -14.182 -8.068 1.00 61.12 199 ASN A O 1
ATOM 1619 N N . ASN A 1 200 ? -4.515 -15.752 -6.721 1.00 60.44 200 ASN A N 1
ATOM 1620 C CA . ASN A 1 200 ? -3.645 -16.392 -7.722 1.00 60.44 200 ASN A CA 1
ATOM 1621 C C . ASN A 1 200 ? -2.674 -15.405 -8.399 1.00 60.44 200 ASN A C 1
ATOM 1623 O O . ASN A 1 200 ? -2.279 -15.608 -9.546 1.00 60.44 200 ASN A O 1
ATOM 1627 N N . LEU A 1 201 ? -2.303 -14.322 -7.708 1.00 64.19 201 LEU A N 1
ATOM 1628 C CA . LEU A 1 201 ? -1.280 -13.402 -8.188 1.00 64.19 201 LEU A CA 1
ATOM 1629 C C . LEU A 1 201 ? 0.069 -13.891 -7.684 1.00 64.19 201 LEU A C 1
ATOM 1631 O O . LEU A 1 201 ? 0.228 -14.215 -6.504 1.00 64.19 201 LEU A O 1
ATOM 1635 N N . GLU A 1 202 ? 1.052 -13.899 -8.573 1.00 76.31 202 GLU A N 1
ATOM 1636 C CA . GLU A 1 202 ? 2.427 -14.206 -8.190 1.00 76.31 202 GLU A CA 1
ATOM 1637 C C . GLU A 1 202 ? 3.067 -13.013 -7.469 1.00 76.31 202 GLU A C 1
ATOM 1639 O O . GLU A 1 202 ? 3.860 -13.202 -6.547 1.00 76.31 202 GLU A O 1
ATOM 1644 N N . ALA A 1 203 ? 2.684 -11.785 -7.836 1.00 89.25 203 ALA A N 1
ATOM 1645 C CA . ALA A 1 203 ? 3.357 -10.566 -7.406 1.00 89.25 203 ALA A CA 1
ATOM 1646 C C . ALA A 1 203 ? 2.507 -9.298 -7.598 1.00 89.25 203 ALA A C 1
ATOM 1648 O O . ALA A 1 203 ? 1.660 -9.251 -8.490 1.00 89.25 203 ALA A O 1
ATOM 1649 N N . ALA A 1 204 ? 2.794 -8.248 -6.825 1.00 93.38 204 ALA A N 1
ATOM 1650 C CA . ALA A 1 204 ? 2.271 -6.895 -7.009 1.00 93.38 204 ALA A CA 1
ATOM 1651 C C . ALA A 1 204 ? 3.380 -5.842 -6.909 1.00 93.38 204 ALA A C 1
ATOM 1653 O O . ALA A 1 204 ? 4.201 -5.891 -5.989 1.00 93.38 204 ALA A O 1
ATOM 1654 N N . TRP A 1 205 ? 3.386 -4.887 -7.841 1.00 96.12 205 TRP A N 1
ATOM 1655 C CA . TRP A 1 205 ? 4.394 -3.831 -7.902 1.00 96.12 205 TRP A CA 1
ATOM 1656 C C . TRP A 1 205 ? 4.400 -2.983 -6.630 1.00 96.12 205 TRP A C 1
ATOM 1658 O O . TRP A 1 205 ? 3.345 -2.640 -6.091 1.00 96.12 205 TRP A O 1
ATOM 1668 N N . THR A 1 206 ? 5.595 -2.585 -6.203 1.00 96.25 206 THR A N 1
ATOM 1669 C CA . THR A 1 206 ? 5.778 -1.464 -5.277 1.00 96.25 206 THR A CA 1
ATOM 1670 C C . THR A 1 206 ? 6.162 -0.204 -6.044 1.00 96.25 206 THR A C 1
ATOM 1672 O O . THR A 1 206 ? 6.480 -0.251 -7.232 1.00 96.25 206 THR A O 1
ATOM 1675 N N . ILE A 1 207 ? 6.141 0.937 -5.360 1.00 97.44 207 ILE A N 1
ATOM 1676 C CA . ILE A 1 207 ? 6.665 2.194 -5.903 1.00 97.44 207 ILE A CA 1
ATOM 1677 C C . ILE A 1 207 ? 8.202 2.267 -5.847 1.00 97.44 207 ILE A C 1
ATOM 1679 O O . ILE A 1 207 ? 8.800 3.119 -6.500 1.00 97.44 207 ILE A O 1
ATOM 1683 N N . SER A 1 208 ? 8.840 1.395 -5.059 1.00 94.88 208 SER A N 1
ATOM 1684 C CA . SER A 1 208 ? 10.275 1.435 -4.781 1.00 94.88 208 SER A CA 1
ATOM 1685 C C . SER A 1 208 ? 11.069 0.859 -5.955 1.00 94.88 208 SER A C 1
ATOM 1687 O O . SER A 1 208 ? 10.877 -0.295 -6.350 1.00 94.88 208 SER A O 1
ATOM 1689 N N . LYS A 1 209 ? 12.004 1.647 -6.491 1.00 93.25 209 LYS A N 1
ATOM 1690 C CA . LYS A 1 209 ? 12.916 1.223 -7.563 1.00 93.25 209 LYS A CA 1
ATOM 1691 C C . LYS A 1 209 ? 14.224 0.650 -7.013 1.00 93.25 209 LYS A C 1
ATOM 1693 O O . LYS A 1 209 ? 14.648 1.023 -5.918 1.00 93.25 209 LYS A O 1
ATOM 1698 N N . ASP A 1 210 ? 14.859 -0.247 -7.762 1.00 90.38 210 ASP A N 1
ATOM 1699 C CA . ASP A 1 210 ? 16.193 -0.763 -7.430 1.00 90.38 210 ASP A CA 1
ATOM 1700 C C . ASP A 1 210 ? 17.265 0.270 -7.796 1.00 90.38 210 ASP A C 1
ATOM 1702 O O . ASP A 1 210 ? 17.312 0.750 -8.926 1.00 90.38 210 ASP A O 1
ATOM 1706 N N . GLU A 1 211 ? 18.135 0.609 -6.848 1.00 89.75 211 GLU A N 1
ATOM 1707 C CA . GLU A 1 211 ? 19.256 1.526 -7.092 1.00 89.75 211 GLU A CA 1
ATOM 1708 C C . GLU A 1 211 ? 20.275 0.957 -8.087 1.00 89.75 211 GLU A C 1
ATOM 1710 O O . GLU A 1 211 ? 20.912 1.697 -8.829 1.00 89.75 211 GLU A O 1
ATOM 1715 N N . TYR A 1 212 ? 20.446 -0.365 -8.134 1.00 87.69 212 TYR A N 1
ATOM 1716 C CA . TYR A 1 212 ? 21.496 -0.980 -8.950 1.00 87.69 212 TYR A CA 1
ATOM 1717 C C . TYR A 1 212 ? 21.112 -1.170 -10.421 1.00 87.69 212 TYR A C 1
ATOM 1719 O O . TYR A 1 212 ? 21.897 -1.732 -11.188 1.00 87.69 212 TYR A O 1
ATOM 1727 N N . SER A 1 213 ? 19.907 -0.765 -10.822 1.00 91.12 213 SER A N 1
ATOM 1728 C CA . SER A 1 213 ? 19.400 -1.019 -12.166 1.00 91.12 213 SER A CA 1
ATOM 1729 C C . SER A 1 213 ? 18.297 -0.042 -12.536 1.00 91.12 213 SER A C 1
ATOM 1731 O O . SER A 1 213 ? 17.265 0.013 -11.883 1.00 91.12 213 SER A O 1
ATOM 1733 N N . GLU A 1 214 ? 18.474 0.644 -13.663 1.00 93.31 214 GLU A N 1
ATOM 1734 C CA . GLU A 1 214 ? 17.500 1.583 -14.239 1.00 93.31 214 GLU A CA 1
ATOM 1735 C C . GLU A 1 214 ? 16.234 0.897 -14.781 1.00 93.31 214 GLU A C 1
ATOM 1737 O O . GLU A 1 214 ? 15.276 1.564 -15.164 1.00 93.31 214 GLU A O 1
ATOM 1742 N N . SER A 1 215 ? 16.205 -0.438 -14.800 1.00 96.00 215 SER A N 1
ATOM 1743 C CA . SER A 1 215 ? 15.136 -1.231 -15.410 1.00 96.00 215 SER A CA 1
ATOM 1744 C C . SER A 1 215 ? 14.437 -2.181 -14.449 1.00 96.00 215 SER A C 1
ATOM 1746 O O . SER A 1 215 ? 13.561 -2.919 -14.890 1.00 96.00 215 SER A O 1
ATOM 1748 N N . THR A 1 216 ? 14.794 -2.207 -13.163 1.00 95.19 216 THR A N 1
ATOM 1749 C CA . THR A 1 216 ? 14.166 -3.113 -12.190 1.00 95.19 216 THR A CA 1
ATOM 1750 C C . THR A 1 216 ? 13.444 -2.361 -11.082 1.00 95.19 216 THR A C 1
ATOM 1752 O O . THR A 1 216 ? 13.865 -1.300 -10.616 1.00 95.19 216 THR A O 1
ATOM 1755 N N . VAL A 1 217 ? 12.312 -2.929 -10.674 1.00 95.88 217 VAL A N 1
ATOM 1756 C CA . VAL A 1 217 ? 11.414 -2.381 -9.653 1.00 95.88 217 VAL A CA 1
ATOM 1757 C C . VAL A 1 217 ? 11.081 -3.482 -8.662 1.00 95.88 217 VAL A C 1
ATOM 1759 O O . VAL A 1 217 ? 10.890 -4.636 -9.061 1.00 95.88 217 VAL A O 1
ATOM 1762 N N . TYR A 1 218 ? 10.999 -3.133 -7.379 1.00 94.00 218 TYR A N 1
ATOM 1763 C CA . TYR A 1 218 ? 10.620 -4.093 -6.353 1.00 94.00 218 TYR A CA 1
ATOM 1764 C C . TYR A 1 218 ? 9.128 -4.428 -6.406 1.00 94.00 218 TYR A C 1
ATOM 1766 O O . TYR A 1 218 ? 8.276 -3.600 -6.747 1.00 94.00 218 TYR A O 1
ATOM 1774 N N . TYR A 1 219 ? 8.791 -5.639 -5.995 1.00 92.88 219 TYR A N 1
ATOM 1775 C CA . TYR A 1 219 ? 7.426 -6.120 -5.868 1.00 92.88 219 TYR A CA 1
ATOM 1776 C C . TYR A 1 219 ? 7.286 -6.999 -4.619 1.00 92.88 219 TYR A C 1
ATOM 1778 O O . TYR A 1 219 ? 8.267 -7.475 -4.048 1.00 92.88 219 TYR A O 1
ATOM 1786 N N . ILE A 1 220 ? 6.047 -7.220 -4.188 1.00 90.44 220 ILE A N 1
ATOM 1787 C CA . ILE A 1 220 ? 5.706 -8.110 -3.069 1.00 90.44 220 ILE A CA 1
ATOM 1788 C C . ILE A 1 220 ? 4.896 -9.305 -3.575 1.00 90.44 220 ILE A C 1
ATOM 1790 O O . ILE A 1 220 ? 4.162 -9.172 -4.552 1.00 90.44 220 ILE A O 1
ATOM 1794 N N . GLY A 1 221 ? 4.985 -10.470 -2.929 1.00 83.81 221 GLY A N 1
ATOM 1795 C CA . GLY A 1 221 ? 4.227 -11.651 -3.358 1.00 83.81 221 GLY A CA 1
ATOM 1796 C C . GLY A 1 221 ? 4.911 -12.983 -3.070 1.00 83.81 221 GLY A C 1
ATOM 1797 O O . GLY A 1 221 ? 5.514 -13.165 -2.014 1.00 83.81 221 GLY A O 1
ATOM 1798 N N . ASN A 1 222 ? 4.742 -13.941 -3.980 1.00 68.62 222 ASN A N 1
ATOM 1799 C CA . ASN A 1 222 ? 5.219 -15.317 -3.865 1.00 68.62 222 ASN A CA 1
ATOM 1800 C C . ASN A 1 222 ? 6.395 -15.588 -4.806 1.00 68.62 222 ASN A C 1
ATOM 1802 O O . ASN A 1 222 ? 6.270 -16.365 -5.753 1.00 68.62 222 ASN A O 1
ATOM 1806 N N . THR A 1 223 ? 7.530 -14.939 -4.568 1.00 63.53 223 THR A N 1
ATOM 1807 C CA . THR A 1 223 ? 8.707 -15.113 -5.418 1.00 63.53 223 THR A CA 1
ATOM 1808 C C . THR A 1 223 ? 9.997 -15.097 -4.608 1.00 63.53 223 THR A C 1
ATOM 1810 O O . THR A 1 223 ? 10.102 -14.455 -3.566 1.00 63.53 223 THR A O 1
ATOM 1813 N N . TYR A 1 224 ? 10.991 -15.804 -5.143 1.00 63.28 224 TYR A N 1
ATOM 1814 C CA . TYR A 1 224 ? 12.352 -15.859 -4.610 1.00 63.28 224 TYR A CA 1
ATOM 1815 C C . TYR A 1 224 ? 13.141 -14.561 -4.827 1.00 63.28 224 TYR A C 1
ATOM 1817 O O . TYR A 1 224 ? 14.130 -14.309 -4.140 1.00 63.28 224 TYR A O 1
ATOM 1825 N N . PHE A 1 225 ? 12.730 -13.753 -5.808 1.00 65.81 225 PHE A N 1
ATOM 1826 C CA . PHE A 1 225 ? 13.387 -12.502 -6.167 1.00 65.81 225 PHE A CA 1
ATOM 1827 C C . PHE A 1 225 ? 12.412 -11.346 -5.967 1.00 65.81 225 PHE A C 1
ATOM 1829 O O . PHE A 1 225 ? 11.321 -11.388 -6.514 1.00 65.81 225 PHE A O 1
ATOM 1836 N N . PRO A 1 226 ? 12.778 -10.314 -5.210 1.00 78.94 226 PRO A N 1
ATOM 1837 C CA . PRO A 1 226 ? 11.883 -9.238 -4.796 1.00 78.94 226 PRO A CA 1
ATOM 1838 C C . PRO A 1 226 ? 11.737 -8.138 -5.851 1.00 78.94 226 PRO A C 1
ATOM 1840 O O . PRO A 1 226 ? 11.166 -7.097 -5.552 1.00 78.94 226 PRO A O 1
ATOM 1843 N N . ASP A 1 227 ? 12.322 -8.308 -7.034 1.00 88.88 227 ASP A N 1
ATOM 1844 C CA . ASP A 1 227 ? 12.360 -7.316 -8.097 1.00 88.88 227 ASP A CA 1
ATOM 1845 C C . ASP A 1 227 ? 12.270 -7.966 -9.480 1.00 88.88 227 ASP A C 1
ATOM 1847 O O . ASP A 1 227 ? 12.623 -9.133 -9.675 1.00 88.88 227 ASP A O 1
ATOM 1851 N N . ASN A 1 228 ? 11.718 -7.230 -10.441 1.00 92.56 228 ASN A N 1
ATOM 1852 C CA . ASN A 1 228 ? 11.559 -7.689 -11.819 1.00 92.56 228 ASN A CA 1
ATOM 1853 C C . ASN A 1 228 ? 11.817 -6.539 -12.792 1.00 92.56 228 ASN A C 1
ATOM 1855 O O . ASN A 1 228 ? 11.802 -5.370 -12.400 1.00 92.56 228 ASN A O 1
ATOM 1859 N N . MET A 1 229 ? 12.014 -6.877 -14.065 1.00 95.50 229 MET A N 1
ATOM 1860 C CA . MET A 1 229 ? 12.081 -5.908 -15.152 1.00 95.50 229 MET A CA 1
ATOM 1861 C C . MET A 1 229 ? 10.794 -5.082 -15.206 1.00 95.50 229 MET A C 1
ATOM 1863 O O . MET A 1 229 ? 9.692 -5.637 -15.195 1.00 95.50 229 MET A O 1
ATOM 1867 N N . ALA A 1 230 ? 10.931 -3.762 -15.298 1.00 97.38 230 ALA A N 1
ATOM 1868 C CA . ALA A 1 230 ? 9.827 -2.810 -15.265 1.00 97.38 230 ALA A CA 1
ATOM 1869 C C . ALA A 1 230 ? 8.808 -3.041 -16.394 1.00 97.38 230 ALA A C 1
ATOM 1871 O O . ALA A 1 230 ? 7.629 -2.727 -16.226 1.00 97.38 230 ALA A O 1
ATOM 1872 N N . ASN A 1 231 ? 9.228 -3.649 -17.508 1.00 97.19 231 ASN A N 1
ATOM 1873 C CA . ASN A 1 231 ? 8.349 -3.998 -18.625 1.00 97.19 231 ASN A CA 1
ATOM 1874 C C . ASN A 1 231 ? 7.554 -5.314 -18.446 1.00 97.19 231 ASN A C 1
ATOM 1876 O O . ASN A 1 231 ? 6.853 -5.735 -19.369 1.00 97.19 231 ASN A O 1
ATOM 1880 N N . SER A 1 232 ? 7.649 -5.985 -17.291 1.00 94.56 232 SER A N 1
ATOM 1881 C CA . SER A 1 232 ? 6.958 -7.257 -17.044 1.00 94.56 232 SER A CA 1
ATOM 1882 C C . SER A 1 232 ? 5.433 -7.104 -17.007 1.00 94.56 232 SER A C 1
ATOM 1884 O O . SER A 1 232 ? 4.884 -6.333 -16.224 1.00 94.56 232 SER A O 1
ATOM 1886 N N . ASN A 1 233 ? 4.733 -7.920 -17.800 1.00 91.44 233 ASN A N 1
ATOM 1887 C CA . ASN A 1 233 ? 3.266 -7.964 -17.874 1.00 91.44 233 ASN A CA 1
ATOM 1888 C C . ASN A 1 233 ? 2.618 -8.944 -16.875 1.00 91.44 233 ASN A C 1
ATOM 1890 O O . ASN A 1 233 ? 1.415 -9.189 -16.951 1.00 91.44 233 ASN A O 1
ATOM 1894 N N . PHE A 1 234 ? 3.393 -9.551 -15.971 1.00 89.62 234 PHE A N 1
ATOM 1895 C CA . PHE A 1 234 ? 2.905 -10.590 -15.048 1.00 89.62 234 PHE A CA 1
ATOM 1896 C C . PHE A 1 234 ? 2.627 -10.082 -13.632 1.00 89.62 234 PHE A C 1
ATOM 1898 O O . PHE A 1 234 ? 2.081 -10.812 -12.809 1.00 89.62 234 PHE A O 1
ATOM 1905 N N . ILE A 1 235 ? 2.989 -8.833 -13.346 1.00 92.44 235 ILE A N 1
ATOM 1906 C CA . ILE A 1 235 ? 2.914 -8.265 -12.005 1.00 92.44 235 ILE A CA 1
ATOM 1907 C C . ILE A 1 235 ? 1.645 -7.417 -11.875 1.00 92.44 235 ILE A C 1
ATOM 1909 O O . ILE A 1 235 ? 1.303 -6.625 -12.758 1.00 92.44 235 ILE A O 1
ATOM 1913 N N . ALA A 1 236 ? 0.930 -7.603 -10.769 1.00 92.88 236 ALA A N 1
ATOM 1914 C CA . ALA A 1 236 ? -0.316 -6.911 -10.486 1.00 92.88 236 ALA A CA 1
ATOM 1915 C C . ALA A 1 236 ? -0.092 -5.434 -10.133 1.00 92.88 236 ALA A C 1
ATOM 1917 O O . ALA A 1 236 ? 0.823 -5.081 -9.384 1.00 92.88 236 ALA A O 1
ATOM 1918 N N . ALA A 1 237 ? -1.001 -4.576 -10.590 1.00 94.75 237 ALA A N 1
ATOM 1919 C CA . ALA A 1 237 ? -1.180 -3.241 -10.044 1.00 94.75 237 ALA A CA 1
ATOM 1920 C C . ALA A 1 237 ? -2.178 -3.288 -8.880 1.00 94.75 237 ALA A C 1
ATOM 1922 O O . ALA A 1 237 ? -3.345 -3.653 -9.052 1.00 94.75 237 ALA A O 1
ATOM 1923 N N . MET A 1 238 ? -1.726 -2.866 -7.698 1.00 95.00 238 MET A N 1
ATOM 1924 C CA . MET A 1 238 ? -2.560 -2.714 -6.505 1.00 95.00 238 MET A CA 1
ATOM 1925 C C . MET A 1 238 ? -2.526 -1.251 -6.055 1.00 95.00 238 MET A C 1
ATOM 1927 O O . MET A 1 238 ? -1.617 -0.857 -5.323 1.00 95.00 238 MET A O 1
ATOM 1931 N N . PRO A 1 239 ? -3.484 -0.426 -6.518 1.00 97.56 239 PRO A N 1
ATOM 1932 C CA . PRO A 1 239 ? -3.502 0.995 -6.211 1.00 97.56 239 PRO A CA 1
ATOM 1933 C C . PRO A 1 239 ? -3.548 1.241 -4.706 1.00 97.56 239 PRO A C 1
ATOM 1935 O O . PRO A 1 239 ? -4.375 0.656 -3.998 1.00 97.56 239 PRO A O 1
ATOM 1938 N N . ALA A 1 240 ? -2.703 2.154 -4.246 1.00 98.62 240 ALA A N 1
ATOM 1939 C CA . ALA A 1 240 ? -2.781 2.754 -2.928 1.00 98.62 240 ALA A CA 1
ATOM 1940 C C . ALA A 1 240 ? -3.188 4.225 -3.058 1.00 98.62 240 ALA A C 1
ATOM 1942 O O . ALA A 1 240 ? -2.812 4.905 -4.015 1.00 98.62 240 ALA A O 1
ATOM 1943 N N . LEU A 1 241 ? -3.958 4.727 -2.099 1.00 98.81 241 LEU A N 1
ATOM 1944 C CA . LEU A 1 241 ? -4.441 6.107 -2.093 1.00 98.81 241 LEU A CA 1
ATOM 1945 C C . LEU A 1 241 ? -4.699 6.598 -0.671 1.00 98.81 241 LEU A C 1
ATOM 1947 O O . LEU A 1 241 ? -4.755 5.800 0.265 1.00 98.81 241 LEU A O 1
ATOM 1951 N N . TYR A 1 242 ? -4.887 7.908 -0.532 1.00 98.81 242 TYR A N 1
ATOM 1952 C CA . TYR A 1 242 ? -5.203 8.550 0.740 1.00 98.81 242 TYR A CA 1
ATOM 1953 C C . TYR A 1 242 ? -6.630 9.087 0.722 1.00 98.81 242 TYR A C 1
ATOM 1955 O O . TYR A 1 242 ? -7.007 9.853 -0.171 1.00 98.81 242 TYR A O 1
ATOM 1963 N N . LEU A 1 243 ? -7.418 8.688 1.715 1.00 98.31 243 LEU A N 1
ATOM 1964 C CA . LEU A 1 243 ? -8.740 9.243 1.965 1.00 98.31 243 LEU A CA 1
ATOM 1965 C C . LEU A 1 243 ? -8.628 10.536 2.773 1.00 98.31 243 LEU A C 1
ATOM 1967 O O . LEU A 1 243 ? -7.766 10.664 3.645 1.00 98.31 243 LEU A O 1
ATOM 1971 N N . ASN A 1 244 ? -9.508 11.493 2.482 1.00 95.62 244 ASN A N 1
ATOM 1972 C CA . ASN A 1 244 ? -9.587 12.748 3.219 1.00 95.62 244 ASN A CA 1
ATOM 1973 C C . ASN A 1 244 ? -10.032 12.520 4.679 1.00 95.62 244 ASN A C 1
ATOM 1975 O O . ASN A 1 244 ? -10.673 11.524 4.998 1.00 95.62 244 ASN A O 1
ATOM 1979 N N . LYS A 1 245 ? -9.734 13.487 5.551 1.00 93.88 245 LYS A N 1
ATOM 1980 C CA . LYS A 1 245 ? -10.096 13.453 6.980 1.00 93.88 245 LYS A CA 1
ATOM 1981 C C . LYS A 1 245 ? -11.587 13.665 7.282 1.00 93.88 245 LYS A C 1
ATOM 1983 O O . LYS A 1 245 ? -12.030 13.481 8.410 1.00 93.88 245 LYS A O 1
ATOM 1988 N N . ASN A 1 246 ? -12.368 14.120 6.300 1.00 91.75 246 ASN A N 1
ATOM 1989 C CA . ASN A 1 246 ? -13.781 14.477 6.456 1.00 91.75 246 ASN A CA 1
ATOM 1990 C C . ASN A 1 246 ? -14.681 13.257 6.205 1.00 91.75 246 ASN A C 1
ATOM 1992 O O . ASN A 1 246 ? -15.685 13.343 5.495 1.00 91.75 246 ASN A O 1
ATOM 1996 N N . ILE A 1 247 ? -14.302 12.115 6.773 1.00 92.81 247 ILE A N 1
ATOM 1997 C CA . ILE A 1 247 ? -15.069 10.875 6.712 1.00 92.81 247 ILE A CA 1
ATOM 1998 C C . ILE A 1 247 ? -15.287 10.328 8.117 1.00 92.81 247 ILE A C 1
ATOM 2000 O O . ILE A 1 247 ? -14.491 10.551 9.027 1.00 92.81 247 ILE A O 1
ATOM 2004 N N . THR A 1 248 ? -16.373 9.588 8.291 1.00 94.69 248 THR A N 1
ATOM 2005 C CA . THR A 1 248 ? -16.606 8.779 9.488 1.00 94.69 248 THR A CA 1
ATOM 2006 C C . THR A 1 248 ? -16.564 7.312 9.097 1.00 94.69 248 THR A C 1
ATOM 2008 O O . THR A 1 248 ? -17.037 6.941 8.020 1.00 94.69 248 THR A O 1
ATOM 2011 N N . LEU A 1 249 ? -15.978 6.488 9.955 1.00 96.12 249 LEU A N 1
ATOM 2012 C CA . LEU A 1 249 ? -15.934 5.047 9.795 1.00 96.12 249 LEU A CA 1
ATOM 2013 C C . LEU A 1 249 ? -16.921 4.384 10.760 1.00 96.12 249 LEU A C 1
ATOM 2015 O O . LEU A 1 249 ? -17.067 4.799 11.905 1.00 96.12 249 LEU A O 1
ATOM 2019 N N . ILE A 1 250 ? -17.581 3.326 10.300 1.00 95.81 250 ILE A N 1
ATOM 2020 C CA . ILE A 1 250 ? -18.386 2.417 11.131 1.00 95.81 250 ILE A CA 1
ATOM 2021 C C . ILE A 1 250 ? -18.011 0.967 10.819 1.00 95.81 250 ILE A C 1
ATOM 2023 O O . ILE A 1 250 ? -17.527 0.692 9.725 1.00 95.81 250 ILE A O 1
ATOM 2027 N N . GLY A 1 251 ? -18.252 0.036 11.744 1.00 95.75 251 GLY A N 1
ATOM 2028 C CA . GLY A 1 251 ? -17.895 -1.383 11.595 1.00 95.75 251 GLY A CA 1
ATOM 2029 C C . GLY A 1 251 ? -16.686 -1.786 12.442 1.00 95.75 251 GLY A C 1
ATOM 2030 O O . GLY A 1 251 ? -16.194 -0.991 13.241 1.00 95.75 251 GLY A O 1
ATOM 2031 N N . ASP A 1 252 ? -16.220 -3.027 12.288 1.00 96.06 252 ASP A N 1
ATOM 2032 C CA . ASP A 1 252 ? -15.131 -3.598 13.104 1.00 96.06 252 ASP A CA 1
ATOM 2033 C C . ASP A 1 252 ? -13.859 -3.937 12.306 1.00 96.06 252 ASP A C 1
ATOM 2035 O O . ASP A 1 252 ? -12.860 -4.373 12.882 1.00 96.06 252 ASP A O 1
ATOM 2039 N N . GLY A 1 253 ? -13.882 -3.731 10.987 1.00 97.56 253 GLY A N 1
ATOM 2040 C CA . GLY A 1 253 ? -12.733 -3.946 10.110 1.00 97.56 253 GLY A CA 1
ATOM 2041 C C . GLY A 1 253 ? -12.459 -5.415 9.781 1.00 97.56 253 GLY A C 1
ATOM 2042 O O . GLY A 1 253 ? -11.474 -5.715 9.096 1.00 97.56 253 GLY A O 1
ATOM 2043 N N . THR A 1 254 ? -13.292 -6.356 10.231 1.00 97.56 254 THR A N 1
ATOM 2044 C CA . THR A 1 254 ? -13.218 -7.762 9.805 1.00 97.56 254 THR A CA 1
ATOM 2045 C C . THR A 1 254 ? -13.620 -7.904 8.335 1.00 97.56 254 THR A C 1
ATOM 2047 O O . THR A 1 254 ? -14.205 -7.006 7.736 1.00 97.56 254 THR A O 1
ATOM 2050 N N . LYS A 1 255 ? -13.322 -9.048 7.703 1.00 94.94 255 LYS A N 1
ATOM 2051 C CA . LYS A 1 255 ? -13.723 -9.273 6.299 1.00 94.94 255 LYS A CA 1
ATOM 2052 C C . LYS A 1 255 ? -15.248 -9.330 6.147 1.00 94.94 255 LYS A C 1
ATOM 2054 O O . LYS A 1 255 ? -15.776 -8.951 5.108 1.00 94.94 255 LYS A O 1
ATOM 2059 N N . GLN A 1 256 ? -15.931 -9.839 7.171 1.00 96.75 256 GLN A N 1
ATOM 2060 C CA . GLN A 1 256 ? -17.382 -10.001 7.228 1.00 96.75 256 GLN A CA 1
ATOM 2061 C C . GLN A 1 256 ? -18.093 -8.679 7.531 1.00 96.75 256 GLN A C 1
ATOM 2063 O O . GLN A 1 256 ? -19.188 -8.452 7.024 1.00 96.75 256 GLN A O 1
ATOM 2068 N N . ASN A 1 257 ? -17.461 -7.810 8.320 1.00 97.56 257 ASN A N 1
ATOM 2069 C CA . ASN A 1 257 ? -17.969 -6.496 8.688 1.00 97.56 257 ASN A CA 1
ATOM 2070 C C . ASN A 1 257 ? -16.880 -5.422 8.477 1.00 97.56 257 ASN A C 1
ATOM 2072 O O . ASN A 1 257 ? -16.356 -4.849 9.439 1.00 97.56 257 ASN A O 1
ATOM 2076 N N . PRO A 1 258 ? -16.489 -5.169 7.210 1.00 98.06 258 PRO A N 1
ATOM 2077 C CA . PRO A 1 258 ? -15.446 -4.200 6.904 1.00 98.06 258 PRO A CA 1
ATOM 2078 C C . PRO A 1 258 ? -15.877 -2.812 7.364 1.00 98.06 258 PRO A C 1
ATOM 2080 O O . PRO A 1 258 ? -17.072 -2.507 7.401 1.00 98.06 258 PRO A O 1
ATOM 2083 N N . TYR A 1 259 ? -14.905 -1.946 7.646 1.00 98.25 259 TYR A N 1
ATOM 2084 C CA . TYR A 1 259 ? -15.205 -0.545 7.886 1.00 98.25 259 TYR A CA 1
ATOM 2085 C C . TYR A 1 259 ? -15.979 0.033 6.695 1.00 98.25 259 TYR A C 1
ATOM 2087 O O . TYR A 1 259 ? -15.678 -0.271 5.537 1.00 98.25 259 TYR A O 1
ATOM 2095 N N . GLN A 1 260 ? -16.975 0.864 6.965 1.00 96.81 260 GLN A N 1
ATOM 2096 C CA . GLN A 1 260 ? -17.745 1.572 5.949 1.00 96.81 260 GLN A CA 1
ATOM 2097 C C . GLN A 1 260 ? -17.556 3.068 6.124 1.00 96.81 260 GLN A C 1
ATOM 2099 O O . GLN A 1 260 ? -17.554 3.566 7.249 1.00 96.81 260 GLN A O 1
ATOM 2104 N N . ILE A 1 261 ? -17.419 3.770 5.003 1.00 95.00 261 ILE A N 1
ATOM 2105 C CA . ILE A 1 261 ? -17.340 5.225 4.989 1.00 95.00 261 ILE A CA 1
ATOM 2106 C C . ILE A 1 261 ? -18.752 5.793 4.997 1.00 95.00 261 ILE A C 1
ATOM 2108 O O . ILE A 1 261 ? -19.540 5.549 4.082 1.00 95.00 261 ILE A O 1
ATOM 2112 N N . THR A 1 262 ? -19.047 6.603 6.001 1.00 89.00 262 THR A N 1
ATOM 2113 C CA . THR A 1 262 ? -20.243 7.439 6.046 1.00 89.00 262 THR A CA 1
ATOM 2114 C C . THR A 1 262 ? -19.824 8.896 5.918 1.00 89.00 262 THR A C 1
ATOM 2116 O O . THR A 1 262 ? -18.859 9.326 6.557 1.00 89.00 262 THR A O 1
ATOM 2119 N N . LYS A 1 263 ? -20.538 9.668 5.094 1.00 71.50 263 LYS A N 1
ATOM 2120 C CA . LYS A 1 263 ? -20.309 11.112 5.005 1.00 71.50 263 LYS A CA 1
ATOM 2121 C C . LYS A 1 263 ? -20.691 11.763 6.330 1.00 71.50 263 LYS A C 1
ATOM 2123 O O . LYS A 1 263 ? -21.774 11.512 6.854 1.00 71.50 263 LYS A O 1
ATOM 2128 N N . THR A 1 264 ? -19.811 12.610 6.841 1.00 56.59 264 THR A N 1
ATOM 2129 C CA . THR A 1 264 ? -20.180 13.608 7.839 1.00 56.59 264 THR A CA 1
ATOM 2130 C C . THR A 1 264 ? -21.001 14.683 7.125 1.00 56.59 264 THR A C 1
ATOM 2132 O O . THR A 1 264 ? -20.562 15.195 6.093 1.00 56.59 264 THR A O 1
ATOM 2135 N N . ASN A 1 265 ? -22.212 14.949 7.626 1.00 50.00 265 ASN A N 1
ATOM 2136 C CA . ASN A 1 265 ? -23.024 16.098 7.208 1.00 50.00 265 ASN A CA 1
ATOM 2137 C C . ASN A 1 265 ? -22.311 17.417 7.517 1.00 50.00 265 ASN A C 1
ATOM 2139 O O . ASN A 1 265 ? -21.610 17.466 8.556 1.00 50.00 265 ASN A O 1
#

pLDDT: mean 88.89, std 13.97, range [43.34, 98.81]

Secondary structure (DSSP, 8-state):
-HHHHHHHHHHHHHHHT---EEEETTEEEEB-SSSSEEEEEETTEEEEESSS-S-EEEETTEEEEEEEE-TTS-EEEEESS--EE--S-TT----GGG-HHHHIIIIIIHHHS-HHHHTTEEPEEEE--EE-SS-SS-SSHHHHHHHHHTSEEEESEE---HHHHHHT-S-HHHHSSHHHHHHTTTT---HHHHHHHHTT-SEEEEEEEETT-TTEEEEEES-SSSEEETT-TTSEE--EEEE-SSEEEES--SSSS-EEEEE--

Sequence (265 aa):
MYTITKYLTLIITMLTGGLTSINTHGLEIPIVKQNSGLYLSTPNRYVYKGINPNNYLKFNNELWRIISFEPDDTIKIIKAENLKNIPFDENNQNNWETSTLNKYLNQNFYLSLPKDIQDQIVNHTWNIGAVYKTQKSGIALKYTVEEEKEQITTSKIGLISMSEYIEAMDNSKTCGNISLIFKNETKCQNYLDKIVKQNNLEAAWTISKDEYSESTVYYIGNTYFPDNMANSNFIAAMPALYLNKNITLIGDGTKQNPYQITKTN